Protein AF-A0AAD6D7U9-F1 (afdb_monomer)

Structure (mmCIF, N/CA/C/O backbone):
data_AF-A0AAD6D7U9-F1
#
_entry.id   AF-A0AAD6D7U9-F1
#
loop_
_atom_site.group_PDB
_atom_site.id
_atom_site.type_symbol
_atom_site.label_atom_id
_atom_site.label_alt_id
_atom_site.label_comp_id
_atom_site.label_asym_id
_atom_site.label_entity_id
_atom_site.label_seq_id
_atom_site.pdbx_PDB_ins_code
_atom_site.Cartn_x
_atom_site.Cartn_y
_atom_site.Cartn_z
_atom_site.occupancy
_atom_site.B_iso_or_equiv
_atom_site.auth_seq_id
_atom_site.auth_comp_id
_atom_site.auth_asym_id
_atom_site.auth_atom_id
_atom_site.pdbx_PDB_model_num
ATOM 1 N N . MET A 1 1 ? 8.358 12.081 -11.113 1.00 52.44 1 MET A N 1
ATOM 2 C CA . MET A 1 1 ? 9.742 11.695 -11.473 1.00 52.44 1 MET A CA 1
ATOM 3 C C . MET A 1 1 ? 10.070 12.081 -12.916 1.00 52.44 1 MET A C 1
ATOM 5 O O . MET A 1 1 ? 11.018 12.822 -13.095 1.00 52.44 1 MET A O 1
ATOM 9 N N . GLN A 1 2 ? 9.262 11.712 -13.925 1.00 52.22 2 GLN A N 1
ATOM 10 C CA . GLN A 1 2 ? 9.456 12.196 -15.309 1.00 52.22 2 GLN A CA 1
ATOM 11 C C . GLN A 1 2 ? 9.458 13.731 -15.450 1.00 52.22 2 GLN A C 1
ATOM 13 O O . GLN A 1 2 ? 10.283 14.246 -16.192 1.00 52.22 2 GLN A O 1
ATOM 18 N N . SER A 1 3 ? 8.595 14.460 -14.730 1.00 62.44 3 SER A N 1
ATOM 19 C CA . SER A 1 3 ? 8.588 15.935 -14.748 1.00 62.44 3 SER A CA 1
ATOM 20 C C . SER A 1 3 ? 9.886 16.522 -14.186 1.00 62.44 3 SER A C 1
ATOM 22 O O . SER A 1 3 ? 10.528 17.310 -14.864 1.00 62.44 3 SER A O 1
ATOM 24 N N . LEU A 1 4 ? 10.340 16.032 -13.024 1.00 59.38 4 LEU A N 1
ATOM 25 C CA . LEU A 1 4 ? 11.623 16.415 -12.415 1.00 59.38 4 LEU A CA 1
ATOM 26 C C . LEU A 1 4 ? 12.815 16.145 -13.347 1.00 59.38 4 LEU A C 1
ATOM 28 O O . LEU A 1 4 ? 13.657 17.014 -13.527 1.00 59.38 4 LEU A O 1
ATOM 32 N N . MET A 1 5 ? 12.852 14.977 -14.000 1.00 67.88 5 MET A N 1
ATOM 33 C CA . MET A 1 5 ? 13.899 14.634 -14.978 1.00 67.88 5 MET A CA 1
ATOM 34 C C . MET A 1 5 ? 13.870 15.530 -16.227 1.00 67.88 5 MET A C 1
ATOM 36 O O . MET A 1 5 ? 14.863 15.620 -16.938 1.00 67.88 5 MET A O 1
ATOM 40 N N . ARG A 1 6 ? 12.736 16.183 -16.508 1.00 76.50 6 ARG A N 1
ATOM 41 C CA . ARG A 1 6 ? 12.547 17.126 -17.621 1.00 76.50 6 ARG A CA 1
ATOM 42 C C . ARG A 1 6 ? 12.631 18.596 -17.184 1.00 76.50 6 ARG A C 1
ATOM 44 O O . ARG A 1 6 ? 12.333 19.463 -17.996 1.00 76.50 6 ARG A O 1
ATOM 51 N N . GLY A 1 7 ? 12.985 18.882 -15.926 1.00 80.50 7 GLY A N 1
ATOM 52 C CA . GLY A 1 7 ? 13.016 20.247 -15.380 1.00 80.50 7 GLY A CA 1
ATOM 53 C C . GLY A 1 7 ? 11.638 20.909 -15.248 1.00 80.50 7 GLY A C 1
ATOM 54 O O . GLY A 1 7 ? 11.548 22.125 -15.139 1.00 80.50 7 GLY A O 1
ATOM 55 N N . LEU A 1 8 ? 10.563 20.121 -15.290 1.00 82.50 8 LEU A N 1
ATOM 56 C CA . LEU A 1 8 ? 9.187 20.585 -15.143 1.00 82.50 8 LEU A CA 1
ATOM 57 C C . LEU A 1 8 ? 8.728 20.454 -13.693 1.00 82.50 8 LEU A C 1
ATOM 59 O O . LEU A 1 8 ? 9.121 19.515 -12.989 1.00 82.50 8 LEU A O 1
ATOM 63 N N . GLU A 1 9 ? 7.810 21.337 -13.298 1.00 79.94 9 GLU A N 1
ATOM 64 C CA . GLU A 1 9 ? 7.160 21.271 -11.993 1.00 79.94 9 GLU A CA 1
ATOM 65 C C . GLU A 1 9 ? 6.576 19.866 -11.745 1.00 79.94 9 GLU A C 1
ATOM 67 O O . GLU A 1 9 ? 5.896 19.294 -12.613 1.00 79.94 9 GLU A O 1
ATOM 72 N N . PRO A 1 10 ? 6.863 19.254 -10.583 1.00 74.50 10 PRO A N 1
ATOM 73 C CA . PRO A 1 10 ? 6.352 17.937 -10.270 1.00 74.50 10 PRO A CA 1
ATOM 74 C C . PRO A 1 10 ? 4.830 17.970 -10.154 1.00 74.50 10 PRO A C 1
ATOM 76 O O . PRO A 1 10 ? 4.262 18.720 -9.360 1.00 74.50 10 PRO A O 1
ATOM 79 N N . ASP A 1 11 ? 4.161 17.071 -10.875 1.00 82.69 11 ASP A N 1
ATOM 80 C CA . ASP A 1 11 ? 2.739 16.819 -10.660 1.00 82.69 11 ASP A CA 1
ATOM 81 C C . ASP A 1 11 ? 2.539 16.176 -9.276 1.00 82.69 11 ASP A C 1
ATOM 83 O O . ASP A 1 11 ? 2.614 14.955 -9.088 1.00 82.69 11 ASP A O 1
ATOM 87 N N . SER A 1 12 ? 2.306 17.028 -8.278 1.00 82.19 12 SER A N 1
ATOM 88 C CA . SER A 1 12 ? 2.120 16.630 -6.883 1.00 82.19 12 SER A CA 1
ATOM 89 C C . SER A 1 12 ? 0.883 15.751 -6.676 1.00 82.19 12 SER A C 1
ATOM 91 O O . SER A 1 12 ? 0.823 14.985 -5.707 1.00 82.19 12 SER A O 1
ATOM 93 N N . ALA A 1 13 ? -0.122 15.838 -7.553 1.00 81.69 13 ALA A N 1
ATOM 94 C CA . ALA A 1 13 ? -1.308 14.996 -7.485 1.00 81.69 13 ALA A CA 1
ATOM 95 C C . ALA A 1 13 ? -0.964 13.581 -7.958 1.00 81.69 13 ALA A C 1
ATOM 97 O O . ALA A 1 13 ? -1.200 12.616 -7.224 1.00 81.69 13 ALA A O 1
ATOM 98 N N . MET A 1 14 ? -0.308 13.456 -9.114 1.00 78.69 14 MET A N 1
ATOM 99 C CA . MET A 1 14 ? 0.166 12.169 -9.623 1.00 78.69 14 MET A CA 1
ATOM 100 C C . MET A 1 14 ? 1.161 11.514 -8.658 1.00 78.69 14 MET A C 1
ATOM 102 O O . MET A 1 14 ? 1.023 10.333 -8.338 1.00 78.69 14 MET A O 1
ATOM 106 N N . MET A 1 15 ? 2.115 12.278 -8.115 1.00 78.19 15 MET A N 1
ATOM 107 C CA . MET A 1 15 ? 3.081 11.762 -7.139 1.00 78.19 15 MET A CA 1
ATOM 108 C C . MET A 1 15 ? 2.398 11.218 -5.881 1.00 78.19 15 MET A C 1
ATOM 110 O O . MET A 1 15 ? 2.759 10.137 -5.409 1.00 78.19 15 MET A O 1
ATOM 114 N N . ARG A 1 16 ? 1.372 11.906 -5.364 1.00 79.25 16 ARG A N 1
ATOM 115 C CA . ARG A 1 16 ? 0.590 11.422 -4.216 1.00 79.25 16 ARG A CA 1
ATOM 116 C C . ARG A 1 16 ? -0.166 10.137 -4.539 1.00 79.25 16 ARG A C 1
ATOM 118 O O . ARG A 1 16 ? -0.171 9.224 -3.713 1.00 79.25 16 ARG A O 1
ATOM 125 N N . VAL A 1 17 ? -0.769 10.037 -5.724 1.00 76.94 17 VAL A N 1
ATOM 126 C CA . VAL A 1 17 ? -1.496 8.832 -6.158 1.00 76.94 17 VAL A CA 1
ATOM 127 C C . VAL A 1 17 ? -0.554 7.636 -6.278 1.00 76.94 17 VAL A C 1
ATOM 129 O O . VAL A 1 17 ? -0.817 6.601 -5.665 1.00 76.94 17 VAL A O 1
ATOM 132 N N . VAL A 1 18 ? 0.571 7.791 -6.981 1.00 77.25 18 VAL A N 1
ATOM 133 C CA . VAL A 1 18 ? 1.571 6.723 -7.155 1.00 77.25 18 VAL A CA 1
ATOM 134 C C . VAL A 1 18 ? 2.128 6.281 -5.803 1.00 77.25 18 VAL A C 1
ATOM 136 O O . VAL A 1 18 ? 2.162 5.088 -5.506 1.00 77.25 18 VAL A O 1
ATOM 139 N N . THR A 1 19 ? 2.463 7.232 -4.929 1.00 74.06 19 THR A N 1
ATOM 140 C CA . THR A 1 19 ? 2.943 6.930 -3.571 1.00 74.06 19 THR A CA 1
ATOM 141 C C . THR A 1 19 ? 1.896 6.171 -2.752 1.00 74.06 19 THR A C 1
ATOM 143 O O . THR A 1 19 ? 2.223 5.220 -2.041 1.00 74.06 19 THR A O 1
ATOM 146 N N . ARG A 1 20 ? 0.614 6.548 -2.849 1.00 73.56 20 ARG A N 1
ATOM 147 C CA . ARG A 1 20 ? -0.479 5.867 -2.138 1.00 73.56 20 ARG A CA 1
ATOM 148 C C . ARG A 1 20 ? -0.696 4.444 -2.652 1.00 73.56 20 ARG A C 1
ATOM 150 O O . ARG A 1 20 ? -0.947 3.552 -1.842 1.00 73.56 20 ARG A O 1
ATOM 157 N N . MET A 1 21 ? -0.591 4.236 -3.964 1.00 73.62 21 MET A 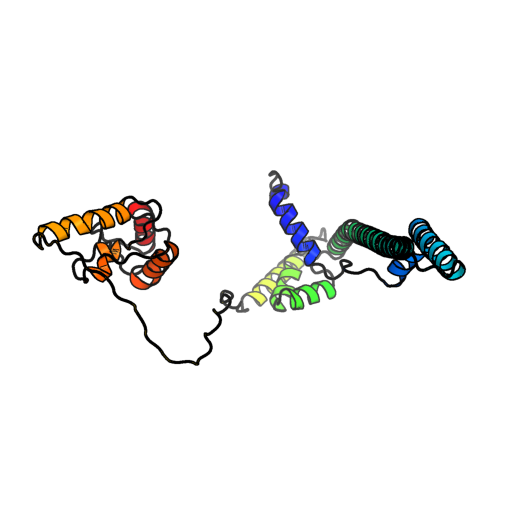N 1
ATOM 158 C CA . MET A 1 21 ? -0.650 2.904 -4.569 1.00 73.62 21 MET A CA 1
ATOM 159 C C . MET A 1 21 ? 0.524 2.048 -4.093 1.00 73.62 21 MET A C 1
ATOM 161 O O . MET A 1 21 ? 0.294 0.951 -3.591 1.00 73.62 21 MET A O 1
ATOM 165 N N . GLY A 1 22 ? 1.749 2.580 -4.132 1.00 71.25 22 GLY A N 1
ATOM 166 C CA . GLY A 1 22 ? 2.961 1.887 -3.681 1.00 71.25 22 GLY A CA 1
ATOM 167 C C . GLY A 1 22 ? 2.862 1.361 -2.245 1.00 71.25 22 GLY A C 1
ATOM 168 O O . GLY A 1 22 ? 3.181 0.202 -1.991 1.00 71.25 22 GLY A O 1
ATOM 169 N N . ARG A 1 23 ? 2.298 2.156 -1.323 1.00 76.62 23 ARG A N 1
ATOM 170 C CA . ARG A 1 23 ? 2.077 1.746 0.081 1.00 76.62 23 ARG A CA 1
ATOM 171 C C . ARG A 1 23 ? 1.129 0.556 0.239 1.00 76.62 23 ARG A C 1
ATOM 173 O O . ARG A 1 23 ? 1.230 -0.177 1.215 1.00 76.62 23 ARG A O 1
ATOM 180 N N . TRP A 1 24 ? 0.168 0.386 -0.665 1.00 74.12 24 TRP A N 1
ATOM 181 C CA . TRP A 1 24 ? -0.718 -0.784 -0.668 1.00 74.12 24 TRP A CA 1
ATOM 182 C C . TRP A 1 24 ? -0.112 -1.971 -1.401 1.00 74.12 24 TRP A C 1
ATOM 184 O O . TRP A 1 24 ? -0.484 -3.118 -1.125 1.00 74.12 24 TRP A O 1
ATOM 194 N N . VAL A 1 25 ? 0.791 -1.676 -2.334 1.00 76.75 25 VAL A N 1
ATOM 195 C CA . VAL A 1 25 ? 1.514 -2.672 -3.095 1.00 76.75 25 VAL A CA 1
ATOM 196 C C . VAL A 1 25 ? 2.477 -3.395 -2.150 1.00 76.75 25 VAL A C 1
ATOM 198 O O . VAL A 1 25 ? 2.251 -4.570 -1.881 1.00 76.75 25 VAL A O 1
ATOM 201 N N . ASP A 1 26 ? 3.461 -2.736 -1.550 1.00 79.38 26 ASP A N 1
ATOM 202 C CA . ASP A 1 26 ? 4.491 -3.432 -0.760 1.00 79.38 26 ASP A CA 1
ATOM 203 C C . ASP A 1 26 ? 3.911 -4.364 0.332 1.00 79.38 26 ASP A C 1
ATOM 205 O O . ASP A 1 26 ? 3.165 -3.946 1.223 1.00 79.38 26 ASP A O 1
ATOM 209 N N . THR A 1 27 ? 4.223 -5.660 0.230 1.00 80.19 27 THR A N 1
ATOM 210 C CA . THR A 1 27 ? 3.770 -6.703 1.161 1.00 80.19 27 THR A CA 1
ATOM 211 C C . THR A 1 27 ? 4.570 -6.704 2.456 1.00 80.19 27 THR A C 1
ATOM 213 O O . THR A 1 27 ? 4.046 -7.135 3.480 1.00 80.19 27 THR A O 1
ATOM 216 N N . ARG A 1 28 ? 5.801 -6.180 2.431 1.00 84.06 28 ARG A N 1
ATOM 217 C CA . ARG A 1 28 ? 6.676 -6.051 3.604 1.00 84.06 28 ARG A CA 1
ATOM 218 C C . ARG A 1 28 ? 6.205 -4.937 4.536 1.00 84.06 28 ARG A C 1
ATOM 220 O O . ARG A 1 28 ? 6.584 -4.912 5.702 1.00 84.06 28 ARG A O 1
ATOM 227 N N . ARG A 1 29 ? 5.367 -4.022 4.035 1.00 88.19 29 ARG A N 1
ATOM 228 C CA . ARG A 1 29 ? 4.838 -2.905 4.815 1.00 88.19 29 ARG A CA 1
ATOM 229 C C . ARG A 1 29 ? 3.966 -3.418 5.971 1.00 88.19 29 ARG A C 1
ATOM 231 O O . ARG A 1 29 ? 2.926 -4.031 5.705 1.00 88.19 29 ARG A O 1
ATOM 238 N N . PRO A 1 30 ? 4.298 -3.106 7.239 1.00 90.88 30 PRO A N 1
ATOM 239 C CA . PRO A 1 30 ? 3.561 -3.604 8.398 1.00 90.88 30 PRO A CA 1
ATOM 240 C C . PRO A 1 30 ? 2.075 -3.219 8.374 1.00 90.88 30 PRO A C 1
ATOM 242 O O . PRO A 1 30 ? 1.685 -2.045 8.470 1.00 90.88 30 PRO A O 1
ATOM 245 N N . ARG A 1 31 ? 1.206 -4.226 8.238 1.00 89.25 31 ARG A N 1
ATOM 246 C CA . ARG A 1 31 ? -0.255 -4.042 8.277 1.00 89.25 31 ARG A CA 1
ATOM 247 C C . ARG A 1 31 ? -0.784 -4.144 9.695 1.00 89.25 31 ARG A C 1
ATOM 249 O O . ARG A 1 31 ? -1.624 -3.329 10.082 1.00 89.25 31 ARG A O 1
ATOM 256 N N . GLU A 1 32 ? -0.235 -5.075 10.452 1.00 91.12 32 GLU A N 1
ATOM 257 C CA . GLU A 1 32 ? -0.606 -5.380 11.823 1.00 91.12 32 GLU A CA 1
ATOM 258 C C . GLU A 1 32 ? 0.609 -5.232 12.733 1.00 91.12 32 GLU A C 1
ATOM 260 O O . GLU A 1 32 ? 1.746 -5.201 12.266 1.00 91.12 32 GLU A O 1
ATOM 265 N N . LEU A 1 33 ? 0.341 -5.072 14.026 1.00 94.69 33 LEU A N 1
ATOM 266 C CA . LEU A 1 33 ? 1.387 -5.073 15.040 1.00 94.69 33 LEU A CA 1
ATOM 267 C C . LEU A 1 33 ? 1.716 -6.517 15.410 1.00 94.69 33 LEU A C 1
ATOM 269 O O . LEU A 1 33 ? 0.802 -7.344 15.478 1.00 94.69 33 LEU A O 1
ATOM 273 N N . THR A 1 34 ? 2.987 -6.790 15.689 1.00 95.44 34 THR A N 1
ATOM 274 C CA . THR A 1 34 ? 3.409 -8.065 16.280 1.00 95.44 34 THR A CA 1
ATOM 275 C C . THR A 1 34 ? 2.866 -8.196 17.701 1.00 95.44 34 THR A C 1
ATOM 277 O O . THR A 1 34 ? 2.451 -7.209 18.319 1.00 95.44 34 THR A O 1
ATOM 280 N N . ASP A 1 35 ? 2.856 -9.411 18.240 1.00 95.44 35 ASP A N 1
ATOM 281 C CA . ASP A 1 35 ? 2.359 -9.628 19.598 1.00 95.44 35 ASP A CA 1
ATOM 282 C C . ASP A 1 35 ? 3.253 -8.955 20.648 1.00 95.44 35 ASP A C 1
ATOM 284 O O . ASP A 1 35 ? 2.726 -8.330 21.567 1.00 95.44 35 ASP A O 1
ATOM 288 N N . ASP A 1 36 ? 4.570 -8.909 20.429 1.00 95.38 36 ASP A N 1
ATOM 289 C CA . ASP A 1 36 ? 5.508 -8.148 21.269 1.00 95.38 36 ASP A CA 1
ATOM 290 C C . ASP A 1 36 ? 5.210 -6.643 21.246 1.00 95.38 36 ASP A C 1
ATOM 292 O O . ASP A 1 36 ? 5.199 -5.970 22.279 1.00 95.38 36 ASP A O 1
ATOM 296 N N . GLN A 1 37 ? 4.898 -6.096 20.067 1.00 95.19 37 GLN A N 1
ATOM 297 C CA . GLN A 1 37 ? 4.504 -4.694 19.935 1.00 95.19 37 GLN A CA 1
ATOM 298 C C . GLN A 1 37 ? 3.190 -4.416 20.670 1.00 95.19 37 GLN A C 1
ATOM 300 O O . GLN A 1 37 ? 3.072 -3.393 21.345 1.00 95.19 37 GLN A O 1
ATOM 305 N N . LYS A 1 38 ? 2.204 -5.316 20.587 1.00 95.88 38 LYS A N 1
ATOM 306 C CA . LYS A 1 38 ? 0.958 -5.188 21.359 1.00 95.88 38 LYS A CA 1
ATOM 307 C C . LYS A 1 38 ? 1.234 -5.267 22.862 1.00 95.88 38 LYS A C 1
ATOM 309 O O . LYS A 1 38 ? 0.697 -4.450 23.605 1.00 95.88 38 LYS A O 1
ATOM 314 N N . ALA A 1 39 ? 2.102 -6.180 23.298 1.00 95.75 39 ALA A N 1
ATOM 315 C CA . ALA A 1 39 ? 2.495 -6.322 24.698 1.00 95.75 39 ALA A CA 1
ATOM 316 C C . ALA A 1 39 ? 3.179 -5.053 25.233 1.00 95.75 39 ALA A C 1
ATOM 318 O O . ALA A 1 39 ? 2.895 -4.628 26.351 1.00 95.75 39 ALA A O 1
ATOM 319 N N . SER A 1 40 ? 3.989 -4.375 24.412 1.00 96.06 40 SER A N 1
ATOM 320 C CA . SER A 1 40 ? 4.605 -3.094 24.787 1.00 96.06 40 SER A CA 1
ATOM 321 C C . SER A 1 40 ? 3.586 -1.986 25.092 1.00 96.06 40 SER A C 1
ATOM 323 O O . SER A 1 40 ? 3.872 -1.083 25.871 1.00 96.06 40 SER A O 1
ATOM 325 N N . VAL A 1 41 ? 2.376 -2.048 24.521 1.00 96.25 41 VAL A N 1
ATOM 326 C CA . VAL A 1 41 ? 1.312 -1.077 24.822 1.00 96.25 41 VAL A CA 1
ATOM 327 C C . VAL A 1 41 ? 0.706 -1.323 26.199 1.00 96.25 41 VAL A C 1
ATOM 329 O O . VAL A 1 41 ? 0.328 -0.365 26.872 1.00 96.25 41 VAL A O 1
ATOM 332 N N . GLU A 1 42 ? 0.648 -2.578 26.647 1.00 94.94 42 GLU A N 1
ATOM 333 C CA . GLU A 1 42 ? 0.123 -2.913 27.971 1.00 94.94 42 GLU A CA 1
ATOM 334 C C . GLU A 1 42 ? 0.991 -2.327 29.087 1.00 94.94 42 GLU A C 1
ATOM 336 O O . GLU A 1 42 ? 0.456 -1.963 30.126 1.00 94.94 42 GLU A O 1
ATOM 341 N N . THR A 1 43 ? 2.297 -2.139 28.885 1.00 95.06 43 THR A N 1
ATOM 342 C CA . THR A 1 43 ? 3.182 -1.553 29.908 1.00 95.06 43 THR A CA 1
ATOM 343 C C . THR A 1 43 ? 3.118 -0.022 29.982 1.00 95.06 43 THR A C 1
ATOM 345 O O . THR A 1 43 ? 3.702 0.572 30.888 1.00 95.06 43 THR A O 1
ATOM 348 N N . ILE A 1 44 ? 2.386 0.644 29.077 1.00 96.62 44 ILE A N 1
ATOM 349 C CA . ILE A 1 44 ? 2.324 2.111 29.023 1.00 96.62 44 ILE A CA 1
ATOM 350 C C . ILE A 1 44 ? 1.632 2.672 30.282 1.00 96.62 44 ILE A C 1
ATOM 352 O O . ILE A 1 44 ? 0.489 2.294 30.569 1.00 96.62 44 ILE A O 1
ATOM 356 N N . PRO A 1 45 ? 2.252 3.644 30.992 1.00 97.38 45 PRO A N 1
ATOM 357 C CA . PRO A 1 45 ? 1.715 4.193 32.242 1.00 97.38 45 PRO A CA 1
ATOM 358 C C . PRO A 1 45 ? 0.291 4.740 32.124 1.00 97.38 45 PRO A C 1
ATOM 360 O O . PRO A 1 45 ? -0.527 4.566 33.025 1.00 97.38 45 PRO A O 1
ATOM 363 N N . GLU A 1 46 ? -0.034 5.375 30.997 1.00 96.94 46 GLU A N 1
ATOM 364 C CA . GLU A 1 46 ? -1.373 5.904 30.749 1.00 96.94 46 GLU A CA 1
ATOM 365 C C . GLU A 1 46 ? -2.443 4.799 30.750 1.00 96.94 46 GLU A C 1
ATOM 367 O O . GLU A 1 46 ? -3.485 4.938 31.398 1.00 96.94 46 GLU A O 1
ATOM 372 N N . LEU A 1 47 ? -2.186 3.683 30.060 1.00 97.25 47 LEU A N 1
ATOM 373 C CA . LEU A 1 47 ? -3.116 2.559 30.010 1.00 97.25 47 LEU A CA 1
ATOM 374 C C . LEU A 1 47 ? -3.237 1.905 31.388 1.00 97.25 47 LEU A C 1
ATOM 376 O O . LEU A 1 47 ? -4.357 1.707 31.868 1.00 97.25 47 LEU A O 1
ATOM 380 N N . GLN A 1 48 ? -2.110 1.675 32.061 1.00 98.00 48 GLN A N 1
ATOM 381 C CA . GLN A 1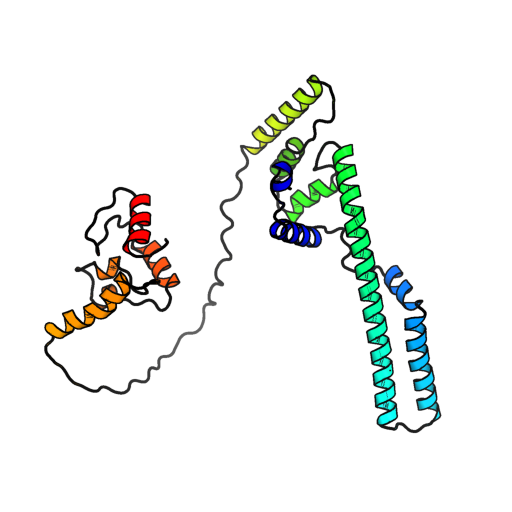 48 ? -2.072 1.134 33.421 1.00 98.00 48 GLN A CA 1
ATOM 382 C C . GLN A 1 48 ? -2.871 1.987 34.412 1.00 98.00 48 GLN A C 1
ATOM 384 O O . GLN A 1 48 ? -3.657 1.457 35.198 1.00 98.00 48 GLN A O 1
ATOM 389 N N . HIS A 1 49 ? -2.788 3.316 34.317 1.00 97.31 49 HIS A N 1
ATOM 390 C CA . HIS A 1 49 ? -3.592 4.221 35.142 1.00 97.31 49 HIS A CA 1
ATOM 391 C C . HIS A 1 49 ? -5.097 4.066 34.899 1.00 97.31 49 HIS A C 1
ATOM 393 O O . HIS A 1 49 ? -5.895 4.047 35.841 1.00 97.31 49 HIS A O 1
ATOM 399 N N . THR A 1 50 ? -5.519 3.936 33.638 1.00 97.06 50 THR A N 1
ATOM 400 C CA . THR A 1 50 ? -6.943 3.723 33.321 1.00 97.06 50 THR A CA 1
ATOM 401 C C . THR A 1 50 ? -7.452 2.364 33.805 1.00 97.06 50 THR A C 1
ATOM 403 O O . THR A 1 50 ? -8.569 2.287 34.324 1.00 97.06 50 THR A O 1
ATOM 406 N N . ILE A 1 51 ? -6.622 1.321 33.710 1.00 97.56 51 ILE A N 1
ATOM 407 C CA . ILE A 1 51 ? -6.897 -0.021 34.239 1.00 97.56 51 ILE A CA 1
ATOM 408 C C . ILE A 1 51 ? -7.042 0.038 35.762 1.00 97.56 51 ILE A C 1
ATOM 410 O O . ILE A 1 51 ? -8.066 -0.382 36.301 1.00 97.56 51 ILE A O 1
ATOM 414 N N . TYR A 1 52 ? -6.088 0.666 36.449 1.00 97.56 52 TYR A N 1
ATOM 415 C CA . TYR A 1 52 ? -6.125 0.850 37.896 1.00 97.56 52 TYR A CA 1
ATOM 416 C C . TYR A 1 52 ? -7.393 1.586 38.358 1.00 97.56 52 TYR A C 1
ATOM 418 O O . TYR A 1 52 ? -8.055 1.167 39.312 1.00 97.56 52 TYR A O 1
ATOM 426 N N . LYS A 1 53 ? -7.783 2.668 37.670 1.00 96.94 53 LYS A N 1
ATOM 427 C CA . LYS A 1 53 ? -9.022 3.411 37.968 1.00 96.94 53 LYS A CA 1
ATOM 428 C C . LYS A 1 53 ? -10.274 2.546 37.822 1.00 96.94 53 LYS A C 1
ATOM 430 O O . LYS A 1 53 ? -11.170 2.637 38.659 1.00 96.94 53 LYS A O 1
ATOM 435 N N . ARG A 1 54 ? -10.345 1.710 36.782 1.00 97.19 54 ARG A N 1
ATOM 436 C CA . ARG A 1 54 ? -11.440 0.748 36.590 1.00 97.19 54 ARG A CA 1
ATOM 437 C C . ARG A 1 54 ? -11.476 -0.269 37.731 1.00 97.19 54 ARG A C 1
ATOM 439 O O . ARG A 1 54 ? -12.534 -0.460 38.322 1.00 97.19 54 ARG A O 1
ATOM 446 N N . ASP A 1 55 ? -10.341 -0.879 38.057 1.00 97.06 55 ASP A N 1
ATOM 447 C CA . ASP A 1 55 ? -10.271 -1.988 39.019 1.00 97.06 55 ASP A CA 1
ATOM 448 C C . ASP A 1 55 ? -10.506 -1.529 40.453 1.00 97.06 55 ASP A C 1
ATOM 450 O O . ASP A 1 55 ? -11.247 -2.159 41.205 1.00 97.06 55 ASP A O 1
ATOM 454 N N . SER A 1 56 ? -9.937 -0.385 40.828 1.00 95.94 56 SER A N 1
ATOM 455 C CA . SER A 1 56 ? -10.204 0.236 42.126 1.00 95.94 56 SER A CA 1
ATOM 456 C C . SER A 1 56 ? -11.680 0.605 42.291 1.00 95.94 56 SER A C 1
ATOM 458 O O . SER A 1 56 ? -12.231 0.429 43.376 1.00 95.94 56 SER A O 1
ATOM 460 N N . PHE A 1 57 ? -12.341 1.077 41.230 1.00 94.56 57 PHE A N 1
ATOM 461 C CA . PHE A 1 57 ? -13.770 1.376 41.266 1.00 94.56 57 PHE A CA 1
ATOM 462 C C . PHE A 1 57 ? -14.629 0.106 41.325 1.00 94.56 57 PHE A C 1
ATOM 464 O O . PHE A 1 57 ? -15.576 0.062 42.106 1.00 94.56 57 PHE A O 1
ATOM 471 N N . ALA A 1 58 ? -14.281 -0.931 40.556 1.00 93.56 58 ALA A N 1
ATOM 472 C CA . ALA A 1 58 ? -14.970 -2.221 40.579 1.00 93.56 58 ALA A CA 1
ATOM 473 C C . ALA A 1 58 ? -14.943 -2.848 41.982 1.00 93.56 58 ALA A C 1
ATOM 475 O O . ALA A 1 58 ? -16.000 -3.166 42.522 1.00 93.56 58 ALA A O 1
ATOM 476 N N . ARG A 1 59 ? -13.765 -2.890 42.624 1.00 94.06 59 ARG A N 1
ATOM 477 C CA . ARG A 1 59 ? -13.612 -3.393 44.001 1.00 94.06 59 ARG A CA 1
ATOM 478 C C . ARG A 1 59 ? -14.465 -2.622 45.010 1.00 94.06 59 ARG A C 1
ATOM 480 O O . ARG A 1 59 ? -15.118 -3.226 45.852 1.00 94.06 59 ARG A O 1
ATOM 487 N N . LYS A 1 60 ? -14.499 -1.287 44.915 1.00 91.50 60 LYS A N 1
ATOM 488 C CA . LYS A 1 60 ? -15.345 -0.449 45.789 1.00 91.50 60 LYS A CA 1
ATOM 489 C C . LYS A 1 60 ? -16.834 -0.737 45.591 1.00 91.50 60 LYS A C 1
ATOM 491 O O . LYS A 1 60 ? -17.587 -0.757 46.561 1.00 91.50 60 LYS A O 1
ATOM 496 N N . LEU A 1 61 ? -17.258 -0.953 44.346 1.00 90.06 61 LEU A N 1
ATOM 497 C CA . LEU A 1 61 ? -18.645 -1.282 44.027 1.00 90.06 61 LEU A CA 1
ATOM 498 C C . LEU A 1 61 ? -19.040 -2.638 44.632 1.00 90.06 61 LEU A C 1
ATOM 500 O O . LEU A 1 61 ? -20.095 -2.733 45.255 1.00 90.06 61 LEU A O 1
ATOM 504 N N . GLU A 1 62 ? -18.176 -3.648 44.502 1.00 88.12 62 GLU A N 1
ATOM 505 C CA . GLU A 1 62 ? -18.366 -4.986 45.080 1.00 88.12 62 GLU A CA 1
ATOM 506 C C . GLU A 1 62 ? -18.456 -4.941 46.610 1.00 88.12 62 GLU A C 1
ATOM 508 O O . GLU A 1 62 ? -19.419 -5.450 47.180 1.00 88.12 62 GLU A O 1
ATOM 513 N N . GLN A 1 63 ? -17.521 -4.250 47.269 1.00 88.88 63 GLN A N 1
ATOM 514 C CA . GLN A 1 63 ? -17.500 -4.094 48.730 1.00 88.88 63 GLN A CA 1
ATOM 515 C C . GLN A 1 63 ? -18.730 -3.359 49.274 1.00 88.88 63 GLN A C 1
ATOM 517 O O . GLN A 1 63 ? -19.191 -3.648 50.372 1.00 88.88 63 GLN A O 1
ATOM 522 N N . SER A 1 64 ? -19.279 -2.406 48.516 1.00 82.81 64 SER A N 1
ATOM 523 C CA . SER A 1 64 ? -20.442 -1.632 48.960 1.00 82.81 64 SER A CA 1
ATOM 524 C C . SER A 1 64 ? -21.754 -2.428 48.974 1.00 82.81 64 SER A C 1
ATOM 526 O O . SER A 1 64 ? -22.742 -1.940 49.524 1.00 82.81 64 SER A O 1
ATOM 528 N N . GLY A 1 65 ? -21.813 -3.598 48.318 1.00 73.12 65 GLY A N 1
ATOM 529 C CA . GLY A 1 65 ? -23.015 -4.439 48.197 1.00 73.12 65 GLY A CA 1
ATOM 530 C C . GLY A 1 65 ? -24.195 -3.809 47.433 1.00 73.12 65 GLY A C 1
ATOM 531 O O . GLY A 1 65 ? -25.164 -4.493 47.109 1.00 73.12 65 GLY A O 1
ATOM 532 N N . LYS A 1 66 ? -24.131 -2.512 47.101 1.00 69.19 66 LYS A N 1
ATOM 533 C CA . LYS A 1 66 ? -25.216 -1.731 46.497 1.00 69.19 66 LYS A CA 1
ATOM 534 C C . LYS A 1 66 ? -24.949 -1.509 45.011 1.00 69.19 66 LYS A C 1
ATOM 536 O O . LYS A 1 66 ? -24.212 -0.606 44.614 1.00 69.19 66 LYS A O 1
ATOM 541 N N . LYS A 1 67 ? -25.613 -2.293 44.158 1.00 71.94 67 LYS A N 1
ATOM 542 C CA . LYS A 1 67 ? -25.602 -2.105 42.696 1.00 71.94 67 LYS A CA 1
ATOM 543 C C . LYS A 1 67 ? -26.516 -0.945 42.284 1.00 71.94 67 LYS A C 1
ATOM 545 O O . LYS A 1 67 ? -27.573 -1.148 41.696 1.00 71.94 67 LYS A O 1
ATOM 550 N N . SER A 1 68 ? -26.120 0.288 42.599 1.00 83.44 68 SER A N 1
ATOM 551 C CA . SER A 1 68 ? -26.802 1.474 42.065 1.00 83.44 68 SER A CA 1
ATOM 552 C C . SER A 1 68 ? -26.613 1.555 40.547 1.00 83.44 68 SER A C 1
ATOM 554 O O . SER A 1 68 ? -25.501 1.363 40.048 1.00 83.44 68 SER A O 1
ATOM 556 N N . ARG A 1 69 ? -27.678 1.907 39.813 1.00 86.44 69 ARG A N 1
ATOM 557 C CA . ARG A 1 69 ? -27.646 2.132 38.355 1.00 86.44 69 ARG A CA 1
ATOM 558 C C . ARG A 1 69 ? -26.532 3.102 37.951 1.00 86.44 69 ARG A C 1
ATOM 560 O O . ARG A 1 69 ? -25.779 2.820 37.028 1.00 86.44 69 ARG A O 1
ATOM 567 N N . GLN A 1 70 ? -26.354 4.188 38.706 1.00 87.75 70 GLN A N 1
ATOM 568 C CA . GLN A 1 70 ? -25.286 5.165 38.461 1.00 87.75 70 GLN A CA 1
ATOM 569 C C . GLN A 1 70 ? -23.880 4.567 38.646 1.00 87.75 70 GLN A C 1
ATOM 571 O O . GLN A 1 70 ? -22.947 4.931 37.930 1.00 87.75 70 GLN A O 1
ATOM 576 N N . GLY A 1 71 ? -23.717 3.642 39.598 1.00 88.69 71 GLY A N 1
ATOM 577 C CA . GLY A 1 71 ? -22.459 2.933 39.828 1.00 88.69 71 GLY A CA 1
ATOM 578 C C . GLY A 1 71 ? -22.119 1.980 38.682 1.00 88.69 71 GLY A C 1
ATOM 579 O O . GLY A 1 71 ? -20.986 1.982 38.202 1.00 88.69 71 GLY A O 1
ATOM 580 N N . LEU A 1 72 ? -23.110 1.232 38.188 1.00 90.44 72 LEU A N 1
ATOM 581 C CA . LEU A 1 72 ? -22.955 0.360 37.020 1.00 90.44 72 LEU A CA 1
ATOM 582 C C . LEU A 1 72 ? -22.623 1.163 35.754 1.00 90.44 72 LEU A C 1
ATOM 584 O O . LEU A 1 72 ? -21.663 0.828 35.060 1.00 90.44 72 LEU A O 1
ATOM 588 N N . ASP A 1 73 ? -23.323 2.274 35.511 1.00 94.00 73 ASP A N 1
ATOM 589 C CA . ASP A 1 73 ? -23.045 3.171 34.381 1.00 94.00 73 ASP A CA 1
ATOM 590 C C . ASP A 1 73 ? -21.627 3.753 34.450 1.00 94.00 73 ASP A C 1
ATOM 592 O O . ASP A 1 73 ? -20.932 3.880 33.438 1.00 94.00 73 ASP A O 1
ATOM 596 N N . ARG A 1 74 ? -21.160 4.106 35.653 1.00 93.75 74 ARG A N 1
ATOM 597 C CA . ARG A 1 74 ? -19.798 4.609 35.851 1.00 93.75 74 ARG A CA 1
ATOM 598 C C . ARG A 1 74 ? -18.747 3.527 35.609 1.00 93.75 74 ARG A C 1
ATOM 600 O O . ARG A 1 74 ? -17.731 3.823 34.980 1.00 93.75 74 ARG A O 1
ATOM 607 N N . LEU A 1 75 ? -18.983 2.295 36.060 1.00 94.38 75 LEU A N 1
ATOM 608 C CA . LEU A 1 75 ? -18.093 1.166 35.781 1.00 94.38 75 LEU A CA 1
ATOM 609 C C . LEU A 1 75 ? -18.011 0.891 34.274 1.00 94.38 75 LEU A C 1
ATOM 611 O O . LEU A 1 75 ? -16.920 0.698 33.741 1.00 94.38 75 LEU A O 1
ATOM 615 N N . GLU A 1 76 ? -19.145 0.941 33.580 1.00 95.94 76 GLU A N 1
ATOM 616 C CA . GLU A 1 76 ? -19.214 0.774 32.130 1.00 95.94 76 GLU A CA 1
ATOM 617 C C . GLU A 1 76 ? -18.438 1.876 31.390 1.00 95.94 76 GLU A C 1
ATOM 619 O O . GLU A 1 76 ? -17.637 1.588 30.499 1.00 95.94 76 GLU A O 1
ATOM 624 N N . LYS A 1 77 ? -18.560 3.141 31.818 1.00 96.88 77 LYS A N 1
ATOM 625 C CA . LYS A 1 77 ? -17.728 4.242 31.294 1.00 96.88 77 LYS A CA 1
ATOM 626 C C . LYS A 1 77 ? -16.232 3.992 31.507 1.00 96.88 77 LYS A C 1
ATOM 628 O O . LYS A 1 77 ? -15.441 4.242 30.602 1.00 96.88 77 LYS A O 1
ATOM 633 N N . LEU A 1 78 ? -15.828 3.479 32.671 1.00 96.75 78 LEU A N 1
ATOM 634 C CA . LEU A 1 78 ? -14.422 3.157 32.945 1.00 96.75 78 LEU A CA 1
ATOM 635 C C . LEU A 1 78 ? -13.913 2.003 32.071 1.00 96.75 78 LEU A C 1
ATOM 637 O O . LEU A 1 78 ? -12.797 2.087 31.561 1.00 96.75 78 LEU A O 1
ATOM 641 N N . LYS A 1 79 ? -14.728 0.968 31.835 1.00 97.38 79 LYS A N 1
ATOM 642 C CA . LYS A 1 79 ? -14.402 -0.111 30.887 1.00 97.38 79 LYS A CA 1
ATOM 643 C C . LYS A 1 79 ? -14.185 0.436 29.475 1.00 97.38 79 LYS A C 1
ATOM 645 O O . LYS A 1 79 ? -13.162 0.131 28.866 1.00 97.38 79 LYS A O 1
ATOM 650 N N . ARG A 1 80 ? -15.088 1.303 29.001 1.00 97.75 80 ARG A N 1
ATOM 651 C CA . ARG A 1 80 ? -14.960 1.973 27.695 1.00 97.75 80 ARG A CA 1
ATOM 652 C C . ARG A 1 80 ? -13.715 2.848 27.610 1.00 97.75 80 ARG A C 1
ATOM 654 O O . ARG A 1 80 ? -13.038 2.851 26.590 1.00 97.75 80 ARG A O 1
ATOM 661 N N . ASN A 1 81 ? -13.372 3.561 28.680 1.00 97.44 81 ASN A N 1
ATOM 662 C CA . ASN A 1 81 ? -12.149 4.361 28.709 1.00 97.44 81 ASN A CA 1
ATOM 663 C C . ASN A 1 81 ? -10.903 3.484 28.545 1.00 97.44 81 ASN A C 1
ATOM 665 O O . ASN A 1 81 ? -10.036 3.831 27.752 1.00 97.44 81 ASN A O 1
ATOM 669 N N . VAL A 1 82 ? -10.839 2.324 29.207 1.00 97.94 82 VAL A N 1
ATOM 670 C CA . VAL A 1 82 ? -9.727 1.374 29.028 1.00 97.94 82 VAL A CA 1
ATOM 671 C C . VAL A 1 82 ? -9.646 0.885 27.579 1.00 97.94 82 VAL A C 1
ATOM 673 O O . VAL A 1 82 ? -8.567 0.901 26.988 1.00 97.94 82 VAL A O 1
ATOM 676 N N . THR A 1 83 ? -10.768 0.481 26.972 1.00 97.94 83 THR A N 1
ATOM 677 C CA . THR A 1 83 ? -10.766 0.007 25.576 1.00 97.94 83 THR A CA 1
ATOM 678 C C . THR A 1 83 ? -10.394 1.112 24.590 1.00 97.94 83 THR A C 1
ATOM 680 O O . THR A 1 83 ? -9.642 0.858 23.650 1.00 97.94 83 THR A O 1
ATOM 683 N N . ASN A 1 84 ? -10.868 2.338 24.816 1.00 97.81 84 ASN A N 1
ATOM 684 C CA . ASN A 1 84 ? -10.574 3.495 23.972 1.00 97.81 84 ASN A CA 1
ATOM 685 C C . ASN A 1 84 ? -9.098 3.891 24.063 1.00 97.81 84 ASN A C 1
ATOM 687 O O . ASN A 1 84 ? -8.449 4.044 23.030 1.00 97.81 84 ASN A O 1
ATOM 691 N N . THR A 1 85 ? -8.550 3.992 25.278 1.00 97.75 85 THR A N 1
ATOM 692 C CA . THR A 1 85 ? -7.131 4.303 25.498 1.00 97.75 85 THR A CA 1
ATOM 693 C C . THR A 1 85 ? -6.240 3.236 24.873 1.00 97.75 85 THR A C 1
ATOM 695 O O . THR A 1 85 ? -5.339 3.574 24.108 1.00 97.75 85 THR A O 1
ATOM 698 N N . ARG A 1 86 ? -6.535 1.948 25.097 1.00 98.06 86 ARG A N 1
ATOM 699 C CA . ARG A 1 86 ? -5.797 0.842 24.468 1.00 98.06 86 ARG A CA 1
ATOM 700 C C . ARG A 1 86 ? -5.836 0.931 22.942 1.00 98.06 86 ARG A C 1
ATOM 702 O O . ARG A 1 86 ? -4.798 0.852 22.293 1.00 98.06 86 ARG A O 1
ATOM 709 N N . SER A 1 87 ? -7.022 1.126 22.366 1.00 97.12 87 SER A N 1
ATOM 710 C CA . SER A 1 87 ? -7.194 1.201 20.909 1.00 97.12 87 SER A CA 1
ATOM 711 C C . SER A 1 87 ? -6.439 2.382 20.303 1.00 97.12 87 SER A C 1
ATOM 713 O O . SER A 1 87 ? -5.808 2.228 19.258 1.00 97.12 87 SER A O 1
ATOM 715 N N . ARG A 1 88 ? -6.457 3.542 20.972 1.00 97.75 88 ARG A N 1
ATOM 716 C CA . ARG A 1 88 ? -5.706 4.729 20.552 1.00 97.75 88 ARG A CA 1
ATOM 717 C C . ARG A 1 88 ? -4.199 4.472 20.586 1.00 97.75 88 ARG A C 1
ATOM 719 O O . ARG A 1 88 ? -3.539 4.688 19.580 1.00 97.75 88 ARG A O 1
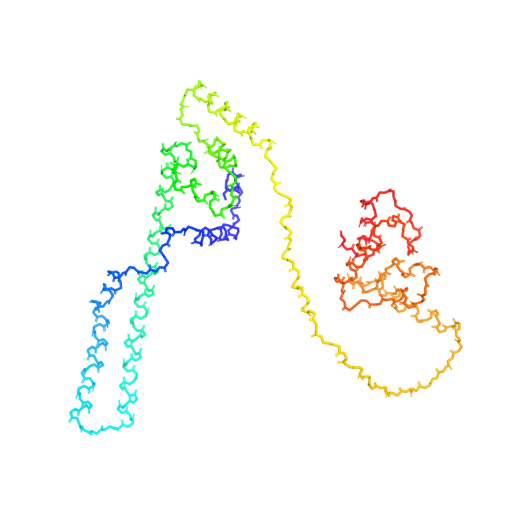ATOM 726 N N . LEU A 1 89 ? -3.672 3.925 21.682 1.00 97.81 89 LEU A N 1
ATOM 727 C CA . LEU A 1 89 ? -2.241 3.622 21.807 1.00 97.81 89 LEU A CA 1
ATOM 728 C C . LEU A 1 89 ? -1.768 2.589 20.771 1.00 97.81 89 LEU A C 1
ATOM 730 O O . LEU A 1 89 ? -0.707 2.756 20.171 1.00 97.81 89 LEU A O 1
ATOM 734 N N . LEU A 1 90 ? -2.571 1.554 20.500 1.00 97.06 90 LEU A N 1
ATOM 735 C CA . LEU A 1 90 ? -2.290 0.589 19.432 1.00 97.06 90 LEU A CA 1
ATOM 736 C C . LEU A 1 90 ? -2.315 1.245 18.046 1.00 97.06 90 LEU A C 1
ATOM 738 O O . LEU A 1 90 ? -1.489 0.920 17.192 1.00 97.06 90 LEU A O 1
ATOM 742 N N . TYR A 1 91 ? -3.253 2.161 17.802 1.00 96.38 91 TYR A N 1
ATOM 743 C CA . TYR A 1 91 ? -3.303 2.922 16.557 1.00 96.38 91 TYR A CA 1
ATOM 744 C C . TYR A 1 91 ? -2.058 3.800 16.386 1.00 96.38 91 TYR A C 1
ATOM 746 O O . TYR A 1 91 ? -1.430 3.758 15.327 1.00 96.38 91 TYR A O 1
ATOM 754 N N . ASP A 1 92 ? -1.664 4.526 17.431 1.00 96.44 92 ASP A N 1
ATOM 755 C CA . ASP A 1 92 ? -0.496 5.407 17.421 1.00 96.44 92 ASP A CA 1
ATOM 756 C C . ASP A 1 92 ? 0.801 4.615 17.227 1.00 96.44 92 ASP A C 1
ATOM 758 O O . ASP A 1 92 ? 1.652 4.995 16.422 1.00 96.44 92 ASP A O 1
ATOM 762 N N . LEU A 1 93 ? 0.941 3.462 17.892 1.00 97.00 93 LEU A N 1
ATOM 763 C CA . LEU A 1 93 ? 2.077 2.567 17.677 1.00 97.00 93 LEU A CA 1
ATOM 764 C C . LEU A 1 93 ? 2.112 2.047 16.236 1.00 97.00 93 LEU A C 1
ATOM 766 O O . LEU A 1 93 ? 3.149 2.120 15.582 1.00 97.00 93 LEU A O 1
ATOM 770 N N . ARG A 1 94 ? 0.974 1.593 15.700 1.00 96.12 94 ARG A N 1
ATOM 771 C CA . ARG A 1 94 ? 0.884 1.126 14.309 1.00 96.12 94 ARG A CA 1
ATOM 772 C C . ARG A 1 94 ? 1.226 2.226 13.311 1.00 96.12 94 ARG A C 1
ATOM 774 O O . ARG A 1 94 ? 1.845 1.946 12.287 1.00 96.12 94 ARG A O 1
ATOM 781 N N . LYS A 1 95 ? 0.809 3.463 13.584 1.00 94.62 95 LYS A N 1
ATOM 782 C CA . LYS A 1 95 ? 1.153 4.624 12.764 1.00 94.62 95 LYS A CA 1
ATOM 783 C C . LYS A 1 95 ? 2.667 4.849 12.765 1.00 94.62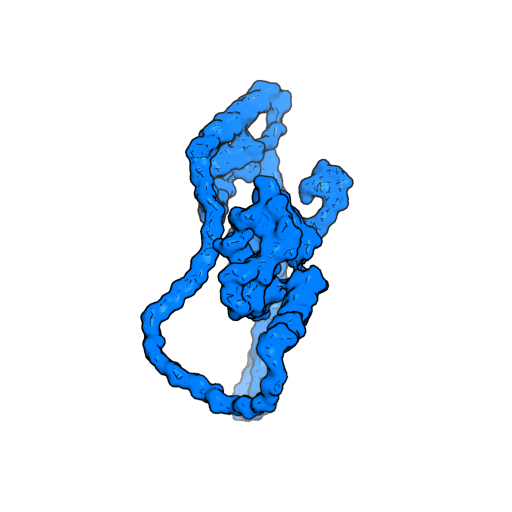 95 LYS A C 1
ATOM 785 O O . LYS A 1 95 ? 3.241 4.875 11.683 1.00 94.62 95 LYS A O 1
ATOM 790 N N . ARG A 1 96 ? 3.302 4.891 13.943 1.00 94.50 96 ARG A N 1
ATOM 791 C CA . ARG A 1 96 ? 4.760 5.063 14.078 1.00 94.50 96 ARG A CA 1
ATOM 792 C C . ARG A 1 96 ? 5.552 3.977 13.355 1.00 94.50 96 ARG A C 1
ATOM 794 O O . ARG A 1 96 ? 6.397 4.300 12.532 1.00 94.50 96 ARG A O 1
ATOM 801 N N . VAL A 1 97 ? 5.215 2.705 13.577 1.00 94.62 97 VAL A N 1
ATOM 802 C CA . VAL A 1 97 ? 5.878 1.564 12.914 1.00 94.62 97 VAL A CA 1
ATOM 803 C C . VAL A 1 97 ? 5.787 1.672 11.388 1.00 94.62 97 VAL A C 1
ATOM 805 O O . VAL A 1 97 ? 6.745 1.388 10.674 1.00 94.62 97 VAL A O 1
ATOM 808 N N . ARG A 1 98 ? 4.635 2.104 10.860 1.00 91.94 98 ARG A N 1
ATOM 809 C CA . ARG A 1 98 ? 4.465 2.308 9.415 1.00 91.94 98 ARG A CA 1
ATOM 810 C C . ARG A 1 98 ? 5.252 3.502 8.895 1.00 91.94 98 ARG A C 1
ATOM 812 O O . ARG A 1 98 ? 5.775 3.417 7.794 1.00 91.94 98 ARG A O 1
ATOM 819 N N . GLU A 1 99 ? 5.297 4.601 9.637 1.00 90.19 99 GLU A N 1
ATOM 820 C CA . GLU A 1 99 ? 6.057 5.794 9.254 1.00 90.19 99 GLU A CA 1
ATOM 821 C C . GLU A 1 99 ? 7.560 5.514 9.228 1.00 90.19 99 GLU A C 1
ATOM 823 O O . GLU A 1 99 ? 8.222 5.903 8.272 1.00 90.19 99 GLU A O 1
ATOM 828 N N . GLU A 1 100 ? 8.069 4.778 10.215 1.00 92.19 100 GLU A N 1
ATOM 829 C CA . GLU A 1 100 ? 9.462 4.331 10.272 1.00 92.19 100 GLU A CA 1
ATOM 830 C C . GLU A 1 100 ? 9.807 3.376 9.122 1.00 92.19 100 GLU A C 1
ATOM 832 O O . GLU A 1 100 ? 10.825 3.535 8.451 1.00 92.19 100 GLU A O 1
ATOM 837 N N . PHE A 1 101 ? 8.927 2.417 8.827 1.00 92.12 101 PHE A N 1
ATOM 838 C CA . PHE A 1 101 ? 9.097 1.565 7.653 1.00 92.12 101 PHE A CA 1
ATOM 839 C C . PHE A 1 101 ? 9.102 2.391 6.360 1.00 92.12 101 PHE A C 1
ATOM 841 O O . PHE A 1 101 ? 9.990 2.232 5.526 1.00 92.12 101 PHE A O 1
ATOM 848 N N . ASP A 1 102 ? 8.124 3.285 6.192 1.00 86.12 102 ASP A N 1
ATOM 849 C CA . ASP A 1 102 ? 7.964 4.080 4.974 1.00 86.12 102 ASP A CA 1
ATOM 850 C C . ASP A 1 102 ? 9.139 5.066 4.773 1.00 86.12 102 ASP A C 1
ATOM 852 O O . ASP A 1 102 ? 9.463 5.381 3.627 1.00 86.12 102 ASP A O 1
ATOM 856 N N . SER A 1 103 ? 9.790 5.541 5.845 1.00 85.50 103 SER A N 1
ATOM 857 C CA . SER A 1 103 ? 10.953 6.437 5.762 1.00 85.50 103 SER A CA 1
ATOM 858 C C . SER A 1 103 ? 12.261 5.698 5.475 1.00 85.50 103 SER A C 1
ATOM 860 O O . SER A 1 103 ? 13.077 6.182 4.692 1.00 85.50 103 SER A O 1
ATOM 862 N N . ILE A 1 104 ? 12.458 4.517 6.066 1.00 88.56 104 ILE A N 1
ATOM 863 C CA . ILE A 1 104 ? 13.723 3.779 5.980 1.00 88.56 104 ILE A CA 1
ATOM 864 C C . ILE A 1 104 ? 13.751 2.844 4.770 1.00 88.56 104 ILE A C 1
ATOM 866 O O . ILE A 1 104 ? 14.773 2.729 4.090 1.00 88.56 104 ILE A O 1
ATOM 870 N N . GLN A 1 105 ? 12.652 2.138 4.498 1.00 87.25 105 GLN A N 1
ATOM 871 C CA . GLN A 1 105 ? 12.674 1.039 3.537 1.00 87.25 105 GLN A CA 1
ATOM 872 C C . GLN A 1 105 ? 12.928 1.527 2.110 1.00 87.25 105 GLN A C 1
ATOM 874 O O . GLN A 1 105 ? 13.664 0.876 1.373 1.00 87.25 105 GLN A O 1
ATOM 879 N N . ALA A 1 106 ? 12.388 2.693 1.745 1.00 83.44 106 ALA A N 1
ATOM 880 C CA . ALA A 1 106 ? 12.618 3.289 0.434 1.00 83.44 106 ALA A CA 1
ATOM 881 C C . ALA A 1 106 ? 14.110 3.565 0.183 1.00 83.44 106 ALA A C 1
ATOM 883 O O . ALA A 1 106 ? 14.612 3.263 -0.896 1.00 83.44 106 ALA A O 1
ATOM 884 N N . VAL A 1 107 ? 14.829 4.080 1.188 1.00 88.00 107 VAL A N 1
ATOM 885 C CA . VAL A 1 107 ? 16.275 4.336 1.095 1.00 88.00 107 VAL A CA 1
ATOM 886 C C . VAL A 1 107 ? 17.036 3.023 0.930 1.00 88.00 107 VAL A C 1
ATOM 888 O O . VAL A 1 107 ? 17.804 2.881 -0.016 1.00 88.00 107 VAL A O 1
ATOM 891 N N . LYS A 1 108 ? 16.744 2.026 1.774 1.00 89.06 108 LYS A N 1
ATOM 892 C CA . LYS A 1 108 ? 17.376 0.700 1.692 1.00 89.06 108 LYS A CA 1
ATOM 893 C C . LYS A 1 108 ? 17.157 0.029 0.336 1.00 89.06 108 LYS A C 1
ATOM 895 O O . LYS A 1 108 ? 18.064 -0.607 -0.190 1.00 89.06 108 LYS A O 1
ATOM 900 N N . ASP A 1 109 ? 15.952 0.127 -0.222 1.00 85.56 109 ASP A N 1
ATOM 901 C CA . ASP A 1 109 ? 15.645 -0.460 -1.527 1.00 85.56 109 ASP A CA 1
ATOM 902 C C . ASP A 1 109 ? 16.419 0.249 -2.654 1.00 85.56 109 ASP A C 1
ATOM 904 O O . ASP A 1 109 ? 16.968 -0.431 -3.520 1.00 85.56 109 ASP A O 1
ATOM 908 N N . ILE A 1 110 ? 16.540 1.583 -2.614 1.00 85.62 110 ILE A N 1
ATOM 909 C CA . ILE A 1 110 ? 17.361 2.350 -3.569 1.00 85.62 110 ILE A CA 1
ATOM 910 C C . ILE A 1 110 ? 18.837 1.952 -3.456 1.00 85.62 110 ILE A C 1
ATOM 912 O O . ILE A 1 110 ? 19.472 1.666 -4.468 1.00 85.62 110 ILE A O 1
ATOM 916 N N . GLU A 1 111 ? 19.385 1.890 -2.242 1.00 89.31 111 GLU A N 1
ATOM 917 C CA . GLU A 1 111 ? 20.782 1.501 -2.011 1.00 89.31 111 GLU A CA 1
ATOM 918 C C . GLU A 1 111 ? 21.077 0.098 -2.550 1.00 89.31 111 GLU A C 1
ATOM 920 O O . GLU A 1 111 ? 22.083 -0.100 -3.232 1.00 89.31 111 GLU A O 1
ATOM 925 N N . ARG A 1 112 ? 20.178 -0.871 -2.323 1.00 87.81 112 ARG A N 1
ATOM 926 C CA . ARG A 1 112 ? 20.318 -2.225 -2.883 1.00 87.81 112 ARG A CA 1
ATOM 927 C C . ARG A 1 112 ? 20.278 -2.229 -4.407 1.00 87.81 112 ARG A C 1
ATOM 929 O O . ARG A 1 112 ? 21.090 -2.915 -5.020 1.00 87.81 112 ARG A O 1
ATOM 936 N N . GLN A 1 113 ? 19.359 -1.480 -5.017 1.00 86.12 113 GLN A N 1
ATOM 937 C CA . GLN A 1 113 ? 19.264 -1.372 -6.477 1.00 86.12 113 GLN A CA 1
ATOM 938 C C . GLN A 1 113 ? 20.542 -0.780 -7.082 1.00 86.12 113 GLN A C 1
ATOM 940 O O . GLN A 1 113 ? 21.057 -1.305 -8.070 1.00 86.12 113 GLN A O 1
ATOM 945 N N . LEU A 1 114 ? 21.087 0.270 -6.463 1.00 85.75 114 LEU A N 1
ATOM 946 C CA . LEU A 1 114 ? 22.341 0.891 -6.890 1.00 85.75 114 LEU A CA 1
ATOM 947 C C . LEU A 1 114 ? 23.537 -0.052 -6.714 1.00 85.75 114 LEU A C 1
ATOM 949 O O . LEU A 1 114 ? 24.351 -0.165 -7.627 1.00 85.75 114 LEU A O 1
ATOM 953 N N . ALA A 1 115 ? 23.622 -0.761 -5.585 1.00 85.50 115 ALA A N 1
ATOM 954 C CA . ALA A 1 115 ? 24.696 -1.718 -5.318 1.00 85.50 115 ALA A CA 1
ATOM 955 C C . ALA A 1 115 ? 24.657 -2.926 -6.272 1.00 85.50 115 ALA A C 1
ATOM 957 O O . ALA A 1 115 ? 25.700 -3.379 -6.737 1.00 85.50 115 ALA A O 1
ATOM 958 N N . ALA A 1 116 ? 23.460 -3.431 -6.588 1.00 84.88 116 ALA A N 1
ATOM 959 C CA . ALA A 1 116 ? 23.272 -4.547 -7.513 1.00 84.88 116 ALA A CA 1
ATOM 960 C C . ALA A 1 116 ? 23.418 -4.142 -8.989 1.00 84.88 116 ALA A C 1
ATOM 962 O O . ALA A 1 116 ? 23.644 -4.996 -9.844 1.00 84.88 116 ALA A O 1
ATOM 963 N N . GLY A 1 117 ? 23.252 -2.856 -9.314 1.00 85.12 117 GLY A N 1
ATOM 964 C CA . GLY A 1 117 ? 23.287 -2.375 -10.693 1.00 85.12 117 GLY A CA 1
ATOM 965 C C . GLY A 1 117 ? 22.071 -2.785 -11.538 1.00 85.12 117 GLY A C 1
ATOM 966 O O . GLY A 1 117 ? 22.087 -2.568 -12.750 1.00 85.12 117 GLY A O 1
ATOM 967 N N . THR A 1 118 ? 20.995 -3.302 -10.931 1.00 84.62 118 THR A N 1
ATOM 968 C CA . THR A 1 118 ? 19.713 -3.612 -11.603 1.00 84.62 118 THR A CA 1
ATOM 969 C C . THR A 1 118 ? 18.503 -3.449 -10.679 1.00 84.62 118 THR A C 1
ATOM 971 O O . THR A 1 118 ? 18.601 -3.647 -9.466 1.00 84.62 118 THR A O 1
ATOM 974 N N . ALA A 1 119 ? 17.362 -3.011 -11.225 1.00 82.06 119 ALA A N 1
ATOM 975 C CA . ALA A 1 119 ? 16.148 -2.790 -10.434 1.00 82.06 119 ALA A CA 1
ATOM 976 C C . ALA A 1 119 ? 15.600 -4.105 -9.870 1.00 82.06 119 ALA A C 1
ATOM 978 O O . ALA A 1 119 ? 15.068 -4.140 -8.754 1.00 82.06 119 ALA A O 1
ATOM 979 N N . VAL A 1 120 ? 15.794 -5.191 -10.620 1.00 81.25 120 VAL A N 1
ATOM 980 C CA . VAL A 1 120 ? 15.460 -6.563 -10.234 1.00 81.25 120 VAL A CA 1
ATOM 981 C C . VAL A 1 120 ? 16.668 -7.167 -9.513 1.00 81.25 120 VAL A C 1
ATOM 983 O O . VAL A 1 120 ? 17.406 -7.982 -10.050 1.00 81.25 120 VAL A O 1
ATOM 986 N N . HIS A 1 121 ? 16.904 -6.697 -8.290 1.00 77.75 121 HIS A N 1
ATOM 987 C CA . HIS A 1 121 ? 18.144 -6.935 -7.543 1.00 77.75 121 HIS A CA 1
ATOM 988 C C . HIS A 1 121 ? 18.162 -8.233 -6.720 1.00 77.75 121 HIS A C 1
ATOM 990 O O . HIS A 1 121 ? 19.213 -8.609 -6.207 1.00 77.75 121 HIS A O 1
ATOM 996 N N . ASN A 1 122 ? 17.024 -8.914 -6.547 1.00 80.44 122 ASN A N 1
ATOM 997 C CA . ASN A 1 122 ? 16.953 -10.177 -5.810 1.00 80.44 122 ASN A CA 1
ATOM 998 C C . ASN A 1 122 ? 15.793 -11.082 -6.270 1.00 80.44 122 ASN A C 1
ATOM 1000 O O . ASN A 1 122 ? 14.859 -10.651 -6.956 1.00 80.44 122 ASN A O 1
ATOM 1004 N N . ASP A 1 123 ? 15.833 -12.347 -5.842 1.00 80.19 123 ASP A N 1
ATOM 1005 C CA . ASP A 1 123 ? 14.803 -13.345 -6.163 1.00 80.19 123 ASP A CA 1
ATOM 1006 C C . ASP A 1 123 ? 13.422 -12.994 -5.603 1.00 80.19 123 ASP A C 1
ATOM 1008 O O . ASP A 1 123 ? 12.405 -13.376 -6.176 1.00 80.19 123 ASP A O 1
ATOM 1012 N N . GLU A 1 124 ? 13.356 -12.250 -4.502 1.00 80.56 124 GLU A N 1
ATOM 1013 C CA . GLU A 1 124 ? 12.093 -11.773 -3.932 1.00 80.56 124 GLU A CA 1
ATOM 1014 C C . GLU A 1 124 ? 11.417 -10.772 -4.875 1.00 80.56 124 GLU A C 1
ATOM 1016 O O . GLU A 1 124 ? 10.230 -10.910 -5.168 1.00 80.56 124 GLU A O 1
ATOM 1021 N N . THR A 1 125 ? 12.179 -9.819 -5.423 1.00 78.00 125 THR A N 1
ATOM 1022 C CA . THR A 1 125 ? 11.702 -8.856 -6.425 1.00 78.00 125 THR A CA 1
ATOM 1023 C C . THR A 1 125 ? 11.228 -9.591 -7.676 1.00 78.00 125 THR A C 1
ATOM 1025 O O . THR A 1 125 ? 10.136 -9.320 -8.174 1.00 78.00 125 THR A O 1
ATOM 1028 N N . ARG A 1 126 ? 11.987 -10.595 -8.133 1.00 81.12 126 ARG A N 1
ATOM 1029 C CA . ARG A 1 126 ? 11.606 -11.448 -9.268 1.00 81.12 126 ARG A CA 1
ATOM 1030 C C . ARG A 1 126 ? 10.290 -12.190 -9.006 1.00 81.12 126 ARG A C 1
ATOM 1032 O O . ARG A 1 126 ? 9.375 -12.141 -9.827 1.00 81.12 126 ARG A O 1
ATOM 1039 N N . LYS A 1 127 ? 10.152 -12.826 -7.838 1.00 81.94 127 LYS A N 1
ATOM 1040 C CA . LYS A 1 127 ? 8.929 -13.537 -7.424 1.00 81.94 127 LYS A CA 1
ATOM 1041 C C . LYS A 1 127 ? 7.725 -12.604 -7.324 1.00 81.94 127 LYS A C 1
ATOM 1043 O O . LYS A 1 127 ? 6.623 -13.019 -7.684 1.00 81.94 127 LYS A O 1
ATOM 1048 N N . LEU A 1 128 ? 7.914 -11.367 -6.861 1.00 79.38 128 LEU A N 1
ATOM 1049 C CA . LEU A 1 128 ? 6.849 -10.366 -6.780 1.00 79.38 128 LEU A CA 1
ATOM 1050 C C . LEU A 1 128 ? 6.328 -9.973 -8.167 1.00 79.38 128 LEU A C 1
ATOM 1052 O O . LEU A 1 128 ? 5.109 -9.929 -8.347 1.00 79.38 128 LEU A O 1
ATOM 1056 N N . LEU A 1 129 ? 7.218 -9.754 -9.140 1.00 80.69 129 LEU A N 1
ATOM 1057 C CA . LEU A 1 129 ? 6.836 -9.452 -10.526 1.00 80.69 129 LEU A CA 1
ATOM 1058 C C . LEU A 1 129 ? 6.031 -10.607 -11.142 1.00 80.69 129 LEU A C 1
ATOM 1060 O O . LEU A 1 129 ? 4.936 -10.396 -11.665 1.00 80.69 129 LEU A O 1
ATOM 1064 N N . VAL A 1 130 ? 6.506 -11.847 -10.986 1.00 81.50 130 VAL A N 1
ATOM 1065 C CA . VAL A 1 130 ? 5.792 -13.033 -11.491 1.00 81.50 130 VAL A CA 1
ATOM 1066 C C . VAL A 1 130 ? 4.433 -13.200 -10.806 1.00 81.50 130 VAL A C 1
ATOM 1068 O O . VAL A 1 130 ? 3.404 -13.282 -11.470 1.00 81.50 130 VAL A O 1
ATOM 1071 N N . SER A 1 131 ? 4.402 -13.225 -9.473 1.00 76.81 131 SER A N 1
ATOM 1072 C CA . SER A 1 131 ? 3.205 -13.631 -8.721 1.00 76.81 131 SER A CA 1
ATOM 1073 C C . SER A 1 131 ? 2.123 -12.557 -8.705 1.00 76.81 131 SER A C 1
ATOM 1075 O O . SER A 1 131 ? 0.935 -12.858 -8.776 1.00 76.81 131 SER A O 1
ATOM 1077 N N . ARG A 1 132 ? 2.511 -11.286 -8.566 1.00 71.00 132 ARG A N 1
ATOM 1078 C CA . ARG A 1 132 ? 1.549 -10.204 -8.351 1.00 71.00 132 ARG A CA 1
ATOM 1079 C C . ARG A 1 132 ? 1.139 -9.525 -9.643 1.00 71.00 132 ARG A C 1
ATOM 1081 O O . ARG A 1 132 ? -0.038 -9.217 -9.836 1.00 71.00 132 ARG A O 1
ATOM 1088 N N . GLU A 1 133 ? 2.109 -9.270 -10.509 1.00 74.50 133 GLU A N 1
ATOM 1089 C CA . GLU A 1 133 ? 1.857 -8.599 -11.782 1.00 74.50 133 GLU A CA 1
ATOM 1090 C C . GLU A 1 133 ? 1.425 -9.606 -12.856 1.00 74.50 133 GLU A C 1
ATOM 1092 O O . GLU A 1 133 ? 0.953 -9.203 -13.917 1.00 74.50 133 GLU A O 1
ATOM 1097 N N . ASN A 1 134 ? 1.456 -10.909 -12.527 1.00 78.12 134 ASN A N 1
ATOM 1098 C CA . ASN A 1 134 ? 1.219 -12.019 -13.451 1.00 78.12 134 ASN A CA 1
ATOM 1099 C C . ASN A 1 134 ? 2.119 -11.899 -14.683 1.00 78.12 134 ASN A C 1
ATOM 1101 O O . ASN A 1 134 ? 1.690 -12.193 -15.800 1.00 78.12 134 ASN A O 1
ATOM 1105 N N . MET A 1 135 ? 3.343 -11.402 -14.476 1.00 84.38 135 MET A N 1
ATOM 1106 C CA . MET A 1 135 ? 4.311 -11.264 -15.547 1.00 84.38 135 MET A CA 1
ATOM 1107 C C . MET A 1 135 ? 4.847 -12.630 -15.942 1.00 84.38 135 MET A C 1
ATOM 1109 O O . MET A 1 135 ? 5.179 -13.465 -15.097 1.00 84.38 135 MET A O 1
ATOM 1113 N N . LEU A 1 136 ? 4.971 -12.832 -17.246 1.00 86.75 136 LEU A N 1
ATOM 1114 C CA . LEU A 1 136 ? 5.638 -13.999 -17.797 1.00 86.75 136 LEU A CA 1
ATOM 1115 C C . LEU A 1 136 ? 7.136 -13.952 -17.451 1.00 86.75 136 LEU A C 1
ATOM 1117 O O . LEU A 1 136 ? 7.709 -12.861 -17.382 1.00 86.75 136 LEU A O 1
ATOM 1121 N N . PRO A 1 137 ? 7.813 -15.101 -17.283 1.00 87.12 137 PRO A N 1
ATOM 1122 C CA . PRO A 1 137 ? 9.248 -15.134 -16.995 1.00 87.12 137 PRO A CA 1
ATOM 1123 C C . PRO A 1 137 ? 10.090 -14.308 -17.978 1.00 87.12 137 PRO A C 1
ATOM 1125 O O . PRO A 1 137 ? 11.019 -13.617 -17.570 1.00 87.12 137 PRO A O 1
ATOM 1128 N N . GLN A 1 138 ? 9.714 -14.308 -19.259 1.00 88.62 138 GLN A N 1
ATOM 1129 C CA . GLN A 1 138 ? 10.357 -13.522 -20.310 1.00 88.62 138 GLN A CA 1
ATOM 1130 C C . GLN A 1 138 ? 10.180 -12.008 -20.104 1.00 88.62 138 GLN A C 1
ATOM 1132 O O . GLN A 1 138 ? 11.113 -11.256 -20.361 1.00 88.62 138 GLN A O 1
ATOM 1137 N N . GLN A 1 139 ? 9.027 -11.553 -19.592 1.00 89.31 139 GLN A N 1
ATOM 1138 C CA . GLN A 1 139 ? 8.803 -10.141 -19.238 1.00 89.31 139 GLN A CA 1
ATOM 1139 C C . GLN A 1 139 ? 9.695 -9.719 -18.076 1.00 89.31 139 GLN A C 1
ATOM 1141 O O . GLN A 1 139 ? 10.281 -8.639 -18.092 1.00 89.31 139 GLN A O 1
ATOM 1146 N N . VAL A 1 140 ? 9.820 -10.584 -17.069 1.00 89.44 140 VAL A N 1
ATOM 1147 C CA . VAL A 1 140 ? 10.665 -10.306 -15.907 1.00 89.44 140 VAL A CA 1
ATOM 1148 C C . VAL A 1 140 ? 12.137 -10.259 -16.309 1.00 89.44 140 VAL A C 1
ATOM 1150 O O . VAL A 1 140 ? 12.837 -9.326 -15.924 1.00 89.44 140 VAL A O 1
ATOM 1153 N N . PHE A 1 141 ? 12.582 -11.204 -17.140 1.00 90.06 141 PHE A N 1
ATOM 1154 C CA . PHE A 1 141 ? 13.934 -11.209 -17.695 1.00 90.06 141 PHE A CA 1
ATOM 1155 C C . PHE A 1 141 ? 14.215 -9.965 -18.552 1.00 90.06 141 PHE A C 1
ATOM 1157 O O . PHE A 1 141 ? 15.271 -9.345 -18.424 1.00 90.06 141 PHE A O 1
ATOM 1164 N N . LEU A 1 142 ? 13.250 -9.552 -19.380 1.00 92.38 142 LEU A N 1
ATOM 1165 C CA . LEU A 1 142 ? 13.338 -8.323 -20.164 1.00 92.38 142 LEU A CA 1
ATOM 1166 C C . LEU A 1 142 ? 13.548 -7.097 -19.268 1.00 92.38 142 LEU A C 1
ATOM 1168 O O . LEU A 1 142 ? 14.483 -6.327 -19.487 1.00 92.38 142 LEU A O 1
ATOM 1172 N N . LEU A 1 143 ? 12.705 -6.920 -18.246 1.00 90.44 143 LEU A N 1
ATOM 1173 C CA . LEU A 1 143 ? 12.812 -5.803 -17.303 1.00 90.44 143 LEU A CA 1
ATOM 1174 C C . LEU A 1 143 ? 14.136 -5.830 -16.536 1.00 90.44 143 LEU A C 1
ATOM 1176 O O . LEU A 1 143 ? 14.768 -4.789 -16.373 1.00 90.44 143 LEU A O 1
ATOM 1180 N N . GLU A 1 144 ? 14.576 -7.012 -16.107 1.00 89.94 144 GLU A N 1
ATOM 1181 C CA . GLU A 1 144 ? 15.847 -7.201 -15.410 1.00 89.94 144 GLU A CA 1
ATOM 1182 C C . GLU A 1 144 ? 17.037 -6.719 -16.242 1.00 89.94 144 GLU A C 1
ATOM 1184 O O . GLU A 1 144 ? 17.931 -6.081 -15.689 1.00 89.94 144 GLU A O 1
ATOM 1189 N N . LYS A 1 145 ? 17.048 -6.982 -17.556 1.00 91.62 145 LYS A N 1
ATOM 1190 C CA . LYS A 1 145 ? 18.141 -6.572 -18.450 1.00 91.62 145 LYS A CA 1
ATOM 1191 C C . LYS A 1 145 ? 18.029 -5.122 -18.917 1.00 91.62 145 LYS A C 1
ATOM 1193 O O . LYS A 1 145 ? 19.046 -4.427 -18.963 1.00 91.62 145 LYS A O 1
ATOM 1198 N N . LEU A 1 146 ? 16.821 -4.638 -19.212 1.00 90.56 146 LEU A N 1
ATOM 1199 C CA . LEU A 1 146 ? 16.599 -3.256 -19.653 1.00 90.56 146 LEU A CA 1
ATOM 1200 C C . LEU A 1 146 ? 16.804 -2.234 -18.531 1.00 90.56 146 LEU A C 1
ATOM 1202 O O . LEU A 1 146 ? 17.313 -1.144 -18.788 1.00 90.56 146 LEU A O 1
ATOM 1206 N N . ILE A 1 147 ? 16.439 -2.573 -17.293 1.00 88.69 147 ILE A N 1
ATOM 1207 C CA . ILE A 1 147 ? 16.540 -1.679 -16.131 1.00 88.69 147 ILE A CA 1
ATOM 1208 C C . ILE A 1 147 ? 17.831 -1.980 -15.350 1.00 88.69 147 ILE A C 1
ATOM 1210 O O . ILE A 1 147 ? 17.833 -2.167 -14.132 1.00 88.69 147 ILE A O 1
ATOM 1214 N N . THR A 1 148 ? 18.944 -2.038 -16.083 1.00 87.88 148 THR A N 1
ATOM 1215 C CA . THR A 1 148 ? 20.308 -2.100 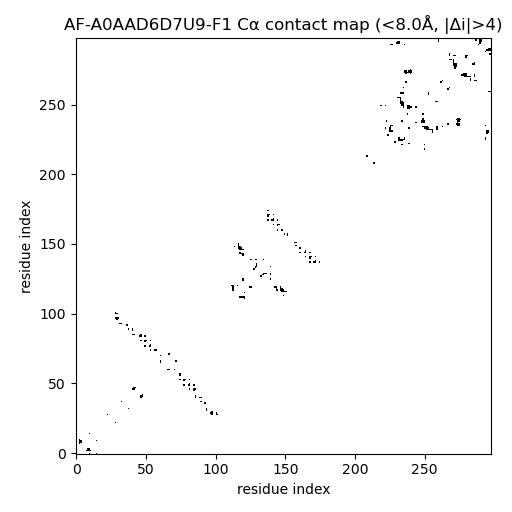-15.541 1.00 87.88 148 THR A CA 1
ATOM 1216 C C . THR A 1 148 ? 20.956 -0.724 -15.599 1.00 87.88 148 THR A C 1
ATOM 1218 O O . THR A 1 148 ? 20.898 -0.043 -16.627 1.00 87.88 148 THR A O 1
ATOM 1221 N N . TRP A 1 149 ? 21.615 -0.314 -14.518 1.00 82.75 149 TRP A N 1
ATOM 1222 C CA . TRP A 1 149 ? 22.400 0.919 -14.514 1.00 82.75 149 TRP A CA 1
ATOM 1223 C C . TRP A 1 149 ? 23.806 0.646 -15.045 1.00 82.75 149 TRP A C 1
ATOM 1225 O O . TRP A 1 149 ? 24.381 -0.406 -14.746 1.00 82.75 149 TRP A O 1
ATOM 1235 N N . PRO A 1 150 ? 24.392 1.587 -15.803 1.00 75.06 150 PRO A N 1
ATOM 1236 C CA . PRO A 1 150 ? 25.783 1.491 -16.216 1.00 75.06 150 PRO A CA 1
ATOM 1237 C C . PRO A 1 150 ? 26.676 1.574 -14.972 1.00 75.06 150 PRO A C 1
ATOM 1239 O O . PRO A 1 150 ? 26.965 2.644 -14.447 1.00 75.06 150 PRO A O 1
ATOM 1242 N N . THR A 1 151 ? 27.067 0.411 -14.465 1.00 65.75 151 THR A N 1
ATOM 1243 C CA . THR A 1 151 ? 27.919 0.242 -13.281 1.00 65.75 151 THR A CA 1
ATOM 1244 C C . THR A 1 151 ? 29.423 0.327 -13.594 1.00 65.75 151 THR A C 1
ATOM 1246 O O . THR A 1 151 ? 30.165 0.839 -12.758 1.00 65.75 151 THR A O 1
ATOM 1249 N N . PRO A 1 152 ? 29.933 -0.120 -14.761 1.00 63.69 152 PRO A N 1
ATOM 1250 C CA . PRO A 1 152 ? 31.365 -0.059 -15.047 1.00 63.69 152 PRO A CA 1
ATOM 1251 C C . PRO A 1 152 ? 31.776 1.115 -15.948 1.00 63.69 152 PRO A C 1
ATOM 1253 O O . PRO A 1 152 ? 31.168 1.369 -16.981 1.00 63.69 152 PRO A O 1
ATOM 1256 N N . ARG A 1 153 ? 32.923 1.738 -15.638 1.00 69.25 153 ARG A N 1
ATOM 1257 C CA . ARG A 1 153 ? 33.616 2.723 -16.502 1.00 69.25 153 ARG A CA 1
ATOM 1258 C C . ARG A 1 153 ? 34.310 2.101 -17.733 1.00 69.25 153 ARG A C 1
ATOM 1260 O O . ARG A 1 153 ? 35.155 2.743 -18.343 1.00 69.25 153 ARG A O 1
ATOM 1267 N N . SER A 1 154 ? 34.003 0.845 -18.071 1.00 84.00 154 SER A N 1
ATOM 1268 C CA . SER A 1 154 ? 34.622 0.117 -19.187 1.00 84.00 154 SER A CA 1
ATOM 1269 C C . SER A 1 154 ? 33.640 -0.033 -20.342 1.00 84.00 154 SER A C 1
ATOM 1271 O O . SER A 1 154 ? 32.508 -0.485 -20.154 1.00 84.00 154 SER A O 1
ATOM 1273 N N . LEU A 1 155 ? 34.113 0.303 -21.541 1.00 87.50 155 LEU A N 1
ATOM 1274 C CA . LEU A 1 155 ? 33.363 0.208 -22.789 1.00 87.50 155 LEU A CA 1
ATOM 1275 C C . LEU A 1 155 ? 32.932 -1.234 -23.098 1.00 87.50 155 LEU A C 1
ATOM 1277 O O . LEU A 1 155 ? 31.792 -1.452 -23.495 1.00 87.50 155 LEU A O 1
ATOM 1281 N N . GLU A 1 156 ? 33.787 -2.222 -22.831 1.00 89.62 156 GLU A N 1
ATOM 1282 C CA . GLU A 1 156 ? 33.487 -3.639 -23.076 1.00 89.62 156 GLU A CA 1
ATOM 1283 C C . GLU A 1 156 ? 32.335 -4.147 -22.198 1.00 89.62 156 GLU A C 1
ATOM 1285 O O . GLU A 1 156 ? 31.420 -4.824 -22.669 1.00 89.62 156 GLU A O 1
ATOM 1290 N N . LYS A 1 157 ? 32.327 -3.769 -20.915 1.00 86.31 157 LYS A N 1
ATOM 1291 C CA . LYS A 1 157 ? 31.248 -4.152 -19.996 1.00 86.31 157 LYS A CA 1
ATOM 1292 C C . LYS A 1 157 ? 29.923 -3.471 -20.356 1.00 86.31 157 LYS A C 1
ATOM 1294 O O . LYS A 1 157 ? 28.870 -4.090 -20.224 1.00 86.31 157 LYS A O 1
ATOM 1299 N N . GLU A 1 158 ? 29.966 -2.229 -20.837 1.00 89.00 158 GLU A N 1
ATOM 1300 C CA . GLU A 1 158 ? 28.779 -1.532 -21.346 1.00 89.00 158 GLU A CA 1
ATOM 1301 C C . GLU A 1 158 ? 28.251 -2.175 -22.637 1.00 89.00 158 GLU A C 1
ATOM 1303 O O . GLU A 1 158 ? 27.042 -2.359 -22.782 1.00 89.00 158 GLU A O 1
ATOM 1308 N N . TRP A 1 159 ? 29.135 -2.577 -23.554 1.00 90.19 159 TRP A N 1
ATOM 1309 C CA . TRP A 1 159 ? 28.754 -3.335 -24.750 1.00 90.19 159 TRP A CA 1
ATOM 1310 C C . TRP A 1 159 ? 28.104 -4.665 -24.386 1.00 90.19 159 TRP A C 1
ATOM 1312 O O . TRP A 1 159 ? 27.026 -4.975 -24.890 1.00 90.19 159 TRP A O 1
ATOM 1322 N N . LYS A 1 160 ? 28.694 -5.412 -23.447 1.00 90.25 160 LYS A N 1
ATOM 1323 C CA . LYS A 1 160 ? 28.111 -6.660 -22.946 1.00 90.25 160 LYS A CA 1
ATOM 1324 C C . LYS A 1 160 ? 26.709 -6.441 -22.370 1.00 90.25 160 LYS A C 1
ATOM 1326 O O . LYS A 1 160 ? 25.787 -7.156 -22.748 1.00 90.25 160 LYS A O 1
ATOM 1331 N N . ARG A 1 161 ? 26.519 -5.417 -21.528 1.00 90.25 161 ARG A N 1
ATOM 1332 C CA . ARG A 1 161 ? 25.205 -5.059 -20.960 1.00 90.25 161 ARG A CA 1
ATOM 1333 C C . ARG A 1 161 ? 24.168 -4.774 -22.050 1.00 90.25 161 ARG A C 1
ATOM 1335 O O . ARG A 1 161 ? 23.042 -5.258 -21.964 1.00 90.25 161 ARG A O 1
ATOM 1342 N N . ARG A 1 162 ? 24.541 -4.010 -23.084 1.00 90.75 162 ARG A N 1
ATOM 1343 C CA . ARG A 1 162 ? 23.653 -3.712 -24.222 1.00 90.75 162 ARG A CA 1
ATOM 1344 C C . ARG A 1 162 ? 23.309 -4.959 -25.023 1.00 90.75 162 ARG A C 1
ATOM 1346 O O . ARG A 1 162 ? 22.142 -5.143 -25.346 1.00 90.75 162 ARG A O 1
ATOM 1353 N N . ASN A 1 163 ? 24.281 -5.823 -25.292 1.00 94.31 163 ASN A N 1
ATOM 1354 C CA . ASN A 1 163 ? 24.042 -7.069 -26.017 1.00 94.31 163 ASN A CA 1
ATOM 1355 C C . ASN A 1 163 ? 23.094 -7.991 -25.239 1.00 94.31 163 ASN A C 1
ATOM 1357 O O . ASN A 1 163 ? 22.146 -8.516 -25.812 1.00 94.31 163 ASN A O 1
ATOM 1361 N N . GLU A 1 164 ? 23.277 -8.121 -23.922 1.00 92.94 164 GLU A N 1
ATOM 1362 C CA . GLU A 1 164 ? 22.355 -8.883 -23.070 1.00 92.94 164 GLU A CA 1
ATOM 1363 C C . GLU A 1 164 ? 20.932 -8.301 -23.081 1.00 92.94 164 GLU A C 1
ATOM 1365 O O . GLU A 1 164 ? 19.957 -9.051 -23.095 1.00 92.94 164 GLU A O 1
ATOM 1370 N N . ALA A 1 165 ? 20.796 -6.972 -23.103 1.00 92.94 165 ALA A N 1
ATOM 1371 C CA . ALA A 1 165 ? 19.504 -6.306 -23.237 1.00 92.94 165 ALA A CA 1
ATOM 1372 C C . ALA A 1 165 ? 18.851 -6.555 -24.608 1.00 92.94 165 ALA A C 1
ATOM 1374 O O . ALA A 1 165 ? 17.647 -6.798 -24.670 1.00 92.94 165 ALA A O 1
ATOM 1375 N N . VAL A 1 166 ? 19.628 -6.543 -25.696 1.00 95.19 166 VAL A N 1
ATOM 1376 C CA . VAL A 1 166 ? 19.142 -6.861 -27.050 1.00 95.19 166 VAL A CA 1
ATOM 1377 C C . VAL A 1 166 ? 18.661 -8.309 -27.133 1.00 95.19 166 VAL A C 1
ATOM 1379 O O . VAL A 1 166 ? 17.565 -8.552 -27.634 1.00 95.19 166 VAL A O 1
ATOM 1382 N N . GLU A 1 167 ? 19.415 -9.263 -26.584 1.00 94.69 167 GLU A N 1
ATOM 1383 C CA . GLU A 1 167 ? 18.975 -10.663 -26.536 1.00 94.69 167 GLU A CA 1
ATOM 1384 C C . GLU A 1 167 ? 17.705 -10.834 -25.694 1.00 94.69 167 GLU A C 1
ATOM 1386 O O . GLU A 1 167 ? 16.810 -11.590 -26.070 1.00 94.69 167 GLU A O 1
ATOM 1391 N N . ALA A 1 168 ? 17.567 -10.091 -24.592 1.00 94.69 168 ALA A N 1
ATOM 1392 C CA . ALA A 1 168 ? 16.342 -10.099 -23.796 1.00 94.69 168 ALA A CA 1
ATOM 1393 C C . ALA A 1 168 ? 15.125 -9.597 -24.589 1.00 94.69 168 ALA A C 1
ATOM 1395 O O . ALA A 1 168 ? 14.061 -10.213 -24.530 1.00 94.69 168 ALA A O 1
ATOM 1396 N N . VAL A 1 169 ? 15.288 -8.519 -25.364 1.00 95.06 169 VAL A N 1
ATOM 1397 C CA . VAL A 1 169 ? 14.246 -8.006 -26.270 1.00 95.06 169 VAL A CA 1
ATOM 1398 C C . VAL A 1 169 ? 13.891 -9.053 -27.317 1.00 95.06 169 VAL A C 1
ATOM 1400 O O . VAL A 1 169 ? 12.714 -9.356 -27.490 1.00 95.06 169 VAL A O 1
ATOM 1403 N N . ARG A 1 170 ? 14.895 -9.653 -27.963 1.00 94.69 170 ARG A N 1
ATOM 1404 C CA . ARG A 1 170 ? 14.697 -10.695 -28.974 1.00 94.69 170 ARG A CA 1
ATOM 1405 C C . ARG A 1 170 ? 13.887 -11.871 -28.427 1.00 94.69 170 ARG A C 1
ATOM 1407 O O . ARG A 1 170 ? 12.917 -12.271 -29.056 1.00 94.69 170 ARG A O 1
ATOM 1414 N N . MET A 1 171 ? 14.240 -12.383 -27.246 1.00 90.75 171 MET A N 1
ATOM 1415 C CA . MET A 1 171 ? 13.499 -13.473 -26.595 1.00 90.75 171 MET A CA 1
ATOM 1416 C C . MET A 1 171 ? 12.062 -13.089 -26.240 1.00 90.75 171 MET A C 1
ATOM 1418 O O . MET A 1 171 ? 11.186 -13.949 -26.167 1.00 90.75 171 MET A O 1
ATOM 1422 N N . TYR A 1 172 ? 11.814 -11.805 -25.992 1.00 93.12 172 TYR A N 1
ATOM 1423 C CA . TYR A 1 172 ? 10.485 -11.320 -25.676 1.00 93.12 172 TYR A CA 1
ATOM 1424 C C . TYR A 1 172 ? 9.592 -11.134 -26.907 1.00 93.12 172 TYR A C 1
ATOM 1426 O O . TYR A 1 172 ? 8.380 -11.290 -26.798 1.00 93.12 172 TYR A O 1
ATOM 1434 N N . CYS A 1 173 ? 10.162 -10.839 -28.078 1.00 91.06 173 CYS A N 1
ATOM 1435 C CA . CYS A 1 173 ? 9.395 -10.586 -29.302 1.00 91.06 173 CYS A CA 1
ATOM 1436 C C . CYS A 1 173 ? 8.466 -11.744 -29.707 1.00 91.06 173 CYS A C 1
ATOM 1438 O O . CYS A 1 173 ? 7.404 -11.492 -30.274 1.00 91.06 173 CYS A O 1
ATOM 1440 N N . ASP A 1 174 ? 8.819 -12.987 -29.373 1.00 85.19 174 ASP A N 1
ATOM 1441 C CA . ASP A 1 174 ? 8.001 -14.170 -29.675 1.00 85.19 174 ASP A CA 1
ATOM 1442 C C . ASP A 1 174 ? 6.863 -14.399 -28.658 1.00 85.19 174 ASP A C 1
ATOM 1444 O O . ASP A 1 174 ? 6.005 -15.273 -28.830 1.00 85.19 174 ASP A O 1
ATOM 1448 N N . VAL A 1 175 ? 6.825 -13.617 -27.575 1.00 87.88 175 VAL A N 1
ATOM 1449 C CA . VAL A 1 175 ? 5.838 -13.756 -26.505 1.00 87.88 175 VAL A CA 1
ATOM 1450 C C . VAL A 1 175 ? 4.536 -13.068 -26.897 1.00 87.88 175 VAL A C 1
ATOM 1452 O O . VAL A 1 175 ? 4.447 -11.851 -27.045 1.00 87.88 175 VAL A O 1
ATOM 1455 N N . ARG A 1 176 ? 3.462 -13.854 -26.990 1.00 84.19 176 ARG A N 1
ATOM 1456 C CA . ARG A 1 176 ? 2.111 -13.324 -27.200 1.00 84.19 176 ARG A CA 1
ATOM 1457 C C . ARG A 1 176 ? 1.551 -12.792 -25.882 1.00 84.19 176 ARG A C 1
ATOM 1459 O O . ARG A 1 176 ? 0.968 -13.544 -25.102 1.00 84.19 176 ARG A O 1
ATOM 1466 N N . GLU A 1 177 ? 1.692 -11.491 -25.646 1.00 77.38 177 GLU A N 1
ATOM 1467 C CA . GLU A 1 177 ? 0.930 -10.805 -24.602 1.00 77.38 177 GLU A CA 1
ATOM 1468 C C . GLU A 1 177 ? -0.571 -10.960 -24.895 1.00 77.38 177 GLU A C 1
ATOM 1470 O O . GLU A 1 177 ? -1.035 -10.675 -26.000 1.00 77.38 177 GLU A O 1
ATOM 1475 N N . GLY A 1 178 ? -1.341 -11.482 -23.937 1.00 70.19 178 GLY A N 1
ATOM 1476 C CA . GLY A 1 178 ? -2.773 -11.719 -24.127 1.00 70.19 178 GLY A CA 1
ATOM 1477 C C . GLY A 1 178 ? -3.527 -10.472 -24.619 1.00 70.19 178 GLY A C 1
ATOM 1478 O O . GLY A 1 178 ? -3.136 -9.338 -24.356 1.00 70.19 178 GLY A O 1
ATOM 1479 N N . GLY A 1 179 ? -4.647 -10.674 -25.322 1.00 63.62 179 GLY A N 1
ATOM 1480 C CA . GLY A 1 179 ? -5.482 -9.571 -25.811 1.00 63.62 179 GLY A CA 1
ATOM 1481 C C . GLY A 1 179 ? -6.064 -8.701 -24.682 1.00 63.62 179 GLY A C 1
ATOM 1482 O O . GLY A 1 179 ? -6.009 -9.091 -23.511 1.00 63.62 179 GLY A O 1
ATOM 1483 N N . PRO A 1 180 ? -6.674 -7.544 -25.014 1.00 57.53 180 PRO A N 1
ATOM 1484 C CA . PRO A 1 180 ? -7.216 -6.602 -24.037 1.00 57.53 180 PRO A CA 1
ATOM 1485 C C . PRO A 1 180 ? -8.003 -7.336 -22.955 1.00 57.53 180 PRO A C 1
ATOM 1487 O O . PRO A 1 180 ? -8.877 -8.143 -23.291 1.00 57.53 180 PRO A O 1
ATOM 1490 N N . ARG A 1 181 ? -7.687 -7.080 -21.673 1.00 54.88 181 ARG A N 1
ATOM 1491 C CA . ARG A 1 181 ? -8.391 -7.676 -20.526 1.00 54.88 181 ARG A CA 1
ATOM 1492 C C . ARG A 1 181 ? -9.887 -7.513 -20.771 1.00 54.88 181 ARG A C 1
ATOM 1494 O O . ARG A 1 181 ? -10.412 -6.407 -20.645 1.00 54.88 181 ARG A O 1
ATOM 1501 N N . ARG A 1 182 ? -10.562 -8.595 -21.181 1.00 49.16 182 ARG A N 1
ATOM 1502 C CA . ARG A 1 182 ? -12.000 -8.561 -21.450 1.00 49.16 182 ARG A CA 1
ATOM 1503 C C . ARG A 1 182 ? -12.635 -8.074 -20.158 1.00 49.16 182 ARG A C 1
ATOM 1505 O O . ARG A 1 182 ? -12.455 -8.700 -19.114 1.00 49.16 182 ARG A O 1
ATOM 1512 N N . GLY A 1 183 ? -13.279 -6.909 -20.220 1.00 47.25 183 GLY A N 1
ATOM 1513 C CA . GLY A 1 183 ? -13.925 -6.310 -19.063 1.00 47.25 183 GLY A CA 1
ATOM 1514 C C . GLY A 1 183 ? -14.814 -7.334 -18.363 1.00 47.25 183 GLY A C 1
ATOM 1515 O O . GLY A 1 183 ? -15.306 -8.275 -18.991 1.00 47.25 183 GLY A O 1
ATOM 1516 N N . ARG A 1 184 ? -14.989 -7.152 -17.050 1.00 48.91 184 ARG A N 1
ATOM 1517 C CA . ARG A 1 184 ? -15.885 -7.945 -16.201 1.00 48.91 184 ARG A CA 1
ATOM 1518 C C . ARG A 1 184 ? -17.148 -8.313 -16.987 1.00 48.91 184 ARG A C 1
ATOM 1520 O O . ARG A 1 184 ? -17.907 -7.418 -17.363 1.00 48.91 184 ARG A O 1
ATOM 1527 N N . ARG A 1 185 ? -17.349 -9.608 -17.270 1.00 46.12 185 ARG A N 1
ATOM 1528 C CA . ARG A 1 185 ? -18.584 -10.081 -17.913 1.00 46.12 185 ARG A CA 1
ATOM 1529 C C . ARG A 1 185 ? -19.768 -9.545 -17.093 1.00 46.12 185 ARG A C 1
ATOM 1531 O O . ARG A 1 185 ? -19.714 -9.642 -15.863 1.00 46.12 185 ARG A O 1
ATOM 1538 N N . PRO A 1 186 ? -20.810 -8.970 -17.719 1.00 46.72 186 PRO A N 1
ATOM 1539 C CA . PRO A 1 186 ? -22.053 -8.706 -17.011 1.00 46.72 186 PRO A CA 1
ATOM 1540 C C . PRO A 1 186 ? -22.519 -10.023 -16.386 1.00 46.72 186 PRO A C 1
ATOM 1542 O O . PRO A 1 186 ? -22.446 -11.062 -17.047 1.00 46.72 186 PRO A O 1
ATOM 1545 N N . ASN A 1 187 ? -22.944 -9.989 -15.120 1.00 42.66 187 ASN A N 1
ATOM 1546 C CA . ASN A 1 187 ? -23.553 -11.148 -14.471 1.00 42.66 187 ASN A CA 1
ATOM 1547 C C . ASN A 1 187 ? -24.629 -11.712 -15.402 1.00 42.66 187 ASN A C 1
ATOM 1549 O O . ASN A 1 187 ? -25.539 -10.990 -15.812 1.00 42.66 187 ASN A O 1
ATOM 1553 N N . ARG A 1 188 ? -24.487 -12.987 -15.764 1.00 41.66 188 ARG A N 1
ATOM 1554 C CA . ARG A 1 188 ? -25.495 -13.715 -16.530 1.00 41.66 188 ARG A CA 1
ATOM 1555 C C . ARG A 1 188 ? -26.786 -13.694 -15.695 1.00 41.66 188 ARG A C 1
ATOM 1557 O O . ARG A 1 188 ? -26.708 -14.048 -14.518 1.00 41.66 188 ARG A O 1
ATOM 1564 N N . PRO A 1 189 ? -27.937 -13.261 -16.235 1.00 43.62 189 PRO A N 1
ATOM 1565 C CA . PRO A 1 189 ? -29.203 -13.423 -15.537 1.00 43.62 189 PRO A CA 1
ATOM 1566 C C . PRO A 1 189 ? -29.426 -14.918 -15.304 1.00 43.62 189 PRO A C 1
ATOM 1568 O O . PRO A 1 189 ? -29.251 -15.717 -16.228 1.00 43.62 189 PRO A O 1
ATOM 1571 N N . SER A 1 190 ? -29.748 -15.289 -14.067 1.00 37.06 190 SER A N 1
ATOM 1572 C CA . SER A 1 190 ? -30.163 -16.653 -13.737 1.00 37.06 190 SER A CA 1
ATOM 1573 C C . SER A 1 190 ? -31.400 -17.008 -14.571 1.00 37.06 190 SER A C 1
ATOM 1575 O O . SER A 1 190 ? -32.315 -16.183 -14.639 1.00 37.06 190 SER A O 1
ATOM 1577 N N . PRO A 1 191 ? -31.465 -18.185 -15.213 1.00 38.91 191 PRO A N 1
ATOM 1578 C CA . PRO A 1 191 ? -32.670 -18.610 -15.901 1.00 38.91 191 PRO A CA 1
ATOM 1579 C C . PRO A 1 191 ? -33.679 -19.109 -14.863 1.00 38.91 191 PRO A C 1
ATOM 1581 O O . PRO A 1 191 ? -33.385 -20.025 -14.097 1.00 38.91 191 PRO A O 1
ATOM 1584 N N . GLY A 1 192 ? -34.861 -18.496 -14.840 1.00 35.59 192 GLY A N 1
ATOM 1585 C CA . GLY A 1 192 ? -36.019 -19.030 -14.127 1.00 35.59 192 GLY A CA 1
ATOM 1586 C C . GLY A 1 192 ? -36.845 -17.973 -13.408 1.00 35.59 192 GLY A C 1
ATOM 1587 O O . GLY A 1 192 ? -36.591 -17.684 -12.239 1.00 35.59 192 GLY A O 1
ATOM 1588 N N . LYS A 1 193 ? -37.864 -17.449 -14.095 1.00 32.69 193 LYS A N 1
ATOM 1589 C CA . LYS A 1 193 ? -39.285 -17.656 -13.759 1.00 32.69 193 LYS A CA 1
ATOM 1590 C C . LYS A 1 193 ? -40.157 -16.837 -14.714 1.00 32.69 193 LYS A C 1
ATOM 1592 O O . LYS A 1 193 ? -40.024 -15.619 -14.797 1.00 32.69 193 LYS A O 1
ATOM 1597 N N . ASP A 1 194 ? -40.995 -17.561 -15.442 1.00 32.12 194 ASP A N 1
ATOM 1598 C CA . ASP A 1 194 ? -42.048 -17.053 -16.310 1.00 32.12 194 ASP A CA 1
ATOM 1599 C C . ASP A 1 194 ? -43.173 -16.362 -15.530 1.00 32.12 194 ASP A C 1
ATOM 1601 O O . ASP A 1 194 ? -43.411 -16.672 -14.361 1.00 32.12 194 ASP A O 1
ATOM 1605 N N . ALA A 1 195 ? -43.898 -15.525 -16.282 1.00 29.98 195 ALA A N 1
ATOM 1606 C CA . ALA A 1 195 ? -45.224 -14.963 -16.022 1.00 29.98 195 ALA A CA 1
ATOM 1607 C C . ALA A 1 195 ? -45.293 -13.925 -14.874 1.00 29.98 195 ALA A C 1
ATOM 1609 O O . ALA A 1 195 ? -44.710 -14.075 -13.813 1.00 29.98 195 ALA A O 1
ATOM 1610 N N . THR A 1 196 ? -46.001 -12.803 -14.990 1.00 28.81 196 THR A N 1
ATOM 1611 C CA . THR A 1 196 ? -47.269 -12.600 -15.692 1.00 28.81 196 THR A CA 1
ATOM 1612 C C . THR A 1 196 ? -47.461 -11.104 -15.949 1.00 28.81 196 THR A C 1
ATOM 1614 O O . THR A 1 196 ? -46.998 -10.255 -15.189 1.00 28.81 196 THR A O 1
ATOM 1617 N N . THR A 1 197 ? -48.129 -10.824 -17.059 1.00 38.66 197 THR A N 1
ATOM 1618 C CA . THR A 1 197 ? -48.891 -9.626 -17.413 1.00 38.66 197 THR A CA 1
ATOM 1619 C C . THR A 1 197 ? -49.501 -8.907 -16.205 1.00 38.66 197 THR A C 1
ATOM 1621 O O . THR A 1 197 ? -50.119 -9.556 -15.375 1.00 38.66 197 THR A O 1
ATOM 1624 N N . ASP A 1 198 ? -49.374 -7.577 -16.143 1.00 27.17 198 ASP A N 1
ATOM 1625 C CA . ASP A 1 198 ? -50.551 -6.700 -16.091 1.00 27.17 198 ASP A CA 1
ATOM 1626 C C . ASP A 1 198 ? -50.182 -5.218 -16.254 1.00 27.17 198 ASP A C 1
ATOM 1628 O O . ASP A 1 198 ? -49.401 -4.627 -15.508 1.00 27.17 198 ASP A O 1
ATOM 1632 N N . ARG A 1 199 ? -50.776 -4.623 -17.293 1.00 34.69 199 ARG A N 1
ATOM 1633 C CA . ARG A 1 199 ? -50.955 -3.176 -17.455 1.00 34.69 199 ARG A CA 1
ATOM 1634 C C . ARG A 1 199 ? -52.143 -2.752 -16.590 1.00 34.69 199 ARG A C 1
ATOM 1636 O O . ARG A 1 199 ? -53.102 -3.510 -16.492 1.00 34.69 199 ARG A O 1
ATOM 1643 N N . PRO A 1 200 ? -52.217 -1.468 -16.222 1.00 28.67 200 PRO A N 1
ATOM 1644 C CA . PRO A 1 200 ? -53.491 -0.776 -16.277 1.00 28.67 200 PRO A CA 1
ATOM 1645 C C . PRO A 1 200 ? -53.466 0.296 -17.366 1.00 28.67 200 PRO A C 1
ATOM 1647 O O . PRO A 1 200 ? -52.518 1.068 -17.516 1.00 28.67 200 PRO A O 1
ATOM 1650 N N . ALA A 1 201 ? -54.537 0.298 -18.152 1.00 28.83 201 ALA A N 1
ATOM 1651 C CA . ALA A 1 201 ? -54.914 1.341 -19.088 1.00 28.83 201 ALA A CA 1
ATOM 1652 C C . ALA A 1 201 ? -55.966 2.241 -18.434 1.00 28.83 201 ALA A C 1
ATOM 1654 O O . ALA A 1 201 ? -56.914 1.712 -17.861 1.00 28.83 201 ALA A O 1
ATOM 1655 N N . THR A 1 202 ? -55.829 3.564 -18.546 1.00 26.92 202 THR A N 1
ATOM 1656 C CA . THR A 1 202 ? -56.902 4.590 -18.507 1.00 26.92 202 THR A CA 1
ATOM 1657 C C . THR A 1 202 ? -56.218 5.961 -18.660 1.00 26.92 202 THR A C 1
ATOM 1659 O O . THR A 1 202 ? -55.146 6.148 -18.103 1.00 26.92 202 THR A O 1
ATOM 1662 N N . MET A 1 203 ? -56.663 6.968 -19.412 1.00 29.17 203 MET A N 1
ATOM 1663 C CA . MET A 1 203 ? -57.894 7.275 -20.144 1.00 29.17 203 MET A CA 1
ATOM 1664 C C . MET A 1 203 ? -57.501 8.022 -21.431 1.00 29.17 203 MET A C 1
ATOM 1666 O O . MET A 1 203 ? -56.517 8.763 -21.446 1.00 29.17 203 MET A O 1
ATOM 1670 N N . ALA A 1 204 ? -58.298 7.865 -22.484 1.00 31.27 204 ALA A N 1
ATOM 1671 C CA . ALA A 1 204 ? -58.268 8.732 -23.653 1.00 31.27 204 ALA A CA 1
ATOM 1672 C C . ALA A 1 204 ? -58.908 10.092 -23.331 1.00 31.27 204 ALA A C 1
ATOM 1674 O O . ALA A 1 204 ? -59.896 10.147 -22.603 1.00 31.27 204 ALA A O 1
ATOM 1675 N N . SER A 1 205 ? -58.405 11.158 -23.950 1.00 26.42 205 SER A N 1
ATOM 1676 C CA . SER A 1 205 ? -59.257 12.277 -24.347 1.00 26.42 205 SER A CA 1
ATOM 1677 C C . SER A 1 205 ? -58.885 12.687 -25.762 1.00 26.42 205 SER A C 1
ATOM 1679 O O . SER A 1 205 ? -57.746 13.037 -26.068 1.00 26.42 205 SER A O 1
ATOM 1681 N N . THR A 1 206 ? -59.880 12.517 -26.616 1.00 33.56 206 THR A N 1
ATOM 1682 C CA . THR A 1 206 ? -59.980 12.845 -28.029 1.00 33.56 206 THR A CA 1
ATOM 1683 C C . THR A 1 206 ? -59.650 14.312 -28.275 1.00 33.56 206 THR A C 1
ATOM 1685 O O . THR A 1 206 ? -60.025 15.153 -27.469 1.00 33.56 206 THR A O 1
ATOM 1688 N N . LEU A 1 207 ? -59.015 14.605 -29.411 1.00 29.59 207 LEU A N 1
ATOM 1689 C CA . LEU A 1 207 ? -59.402 15.651 -30.368 1.00 29.59 207 LEU A CA 1
ATOM 1690 C C . LEU A 1 207 ? -58.444 15.544 -31.566 1.00 29.59 207 LEU A C 1
ATOM 1692 O O . LEU A 1 207 ? -57.296 15.978 -31.523 1.00 29.59 207 LEU A O 1
ATOM 1696 N N . THR A 1 208 ? -58.918 14.909 -32.634 1.00 41.75 208 THR A N 1
ATOM 1697 C CA . THR A 1 208 ? -58.297 14.942 -33.965 1.00 41.75 208 THR A CA 1
ATOM 1698 C C . THR A 1 208 ? -58.418 16.342 -34.560 1.00 41.75 208 THR A C 1
ATOM 1700 O O . THR A 1 208 ? -59.529 16.869 -34.637 1.00 41.75 208 THR A O 1
ATOM 1703 N N . PRO A 1 209 ? -57.307 16.931 -35.022 1.00 29.73 209 PRO A N 1
ATOM 1704 C CA . PRO A 1 209 ? -57.332 17.526 -36.364 1.00 29.73 209 PRO A CA 1
ATOM 1705 C C . PRO A 1 209 ? -56.421 16.810 -37.382 1.00 29.73 209 PRO A C 1
ATOM 1707 O O . PRO A 1 209 ? -55.516 16.068 -37.028 1.00 29.73 209 PRO A O 1
ATOM 1710 N N . SER A 1 210 ? -56.735 17.021 -38.663 1.00 37.53 210 SER A N 1
ATOM 1711 C CA . SER A 1 210 ? -56.242 16.383 -39.897 1.00 37.53 210 SER A CA 1
ATOM 1712 C C . SER A 1 210 ? -54.826 15.756 -39.910 1.00 37.53 210 SER A C 1
ATOM 1714 O O . SER A 1 210 ? -53.854 16.407 -39.518 1.00 37.53 210 SER A O 1
ATOM 1716 N N . PRO A 1 211 ? -54.662 14.542 -40.490 1.00 45.38 211 PRO A N 1
ATOM 1717 C CA . PRO A 1 211 ? -53.473 13.699 -40.298 1.00 45.38 211 PRO A CA 1
ATOM 1718 C C . PRO A 1 211 ? -52.197 14.170 -41.015 1.00 45.38 211 PRO A C 1
ATOM 1720 O O . PRO A 1 211 ? -51.112 13.682 -40.708 1.00 45.38 211 PRO A O 1
ATOM 1723 N N . SER A 1 212 ? -52.286 15.107 -41.959 1.00 47.31 212 SER A N 1
ATOM 1724 C CA . SER A 1 212 ? -51.137 15.593 -42.735 1.00 47.31 212 SER A CA 1
ATOM 1725 C C . SER A 1 212 ? -50.402 16.768 -42.077 1.00 47.31 212 SER A C 1
ATOM 1727 O O . SER A 1 212 ? -49.176 16.766 -42.061 1.00 47.31 212 SER A O 1
ATOM 1729 N N . LEU A 1 213 ? -51.117 17.722 -41.466 1.00 40.69 213 LEU A N 1
ATOM 1730 C CA . LEU A 1 213 ? -50.511 18.903 -40.822 1.00 40.69 213 LEU A CA 1
ATOM 1731 C C . LEU A 1 213 ? -49.953 18.595 -39.418 1.00 40.69 213 LEU A C 1
ATOM 1733 O O . LEU A 1 213 ? -48.912 19.122 -39.039 1.00 40.69 213 LEU A O 1
ATOM 1737 N N . GLN A 1 214 ? -50.566 17.665 -38.671 1.00 46.91 214 GLN A N 1
ATOM 1738 C CA . GLN A 1 214 ? -50.043 17.222 -37.367 1.00 46.91 214 GLN A CA 1
ATOM 1739 C C . GLN A 1 214 ? -48.736 16.428 -37.467 1.00 46.91 214 GLN A C 1
ATOM 1741 O O . GLN A 1 214 ? -47.937 16.430 -36.531 1.00 46.91 214 GLN A O 1
ATOM 1746 N N . ARG A 1 215 ? -48.512 15.736 -38.591 1.00 49.66 215 ARG A N 1
ATOM 1747 C CA . ARG A 1 215 ? -47.311 14.923 -38.814 1.00 49.66 215 ARG A CA 1
ATOM 1748 C C . ARG A 1 215 ? -46.064 15.796 -38.941 1.00 49.66 215 ARG A C 1
ATOM 1750 O O . ARG A 1 215 ? -45.023 15.437 -38.404 1.00 49.66 215 ARG A O 1
ATOM 1757 N N . GLU A 1 216 ? -46.177 16.947 -39.599 1.00 49.47 216 GLU A N 1
ATOM 1758 C CA . GLU A 1 216 ? -45.070 17.896 -39.765 1.00 49.47 216 GLU A CA 1
ATOM 1759 C C . GLU A 1 216 ? -44.761 18.645 -38.459 1.00 49.47 216 GLU A C 1
ATOM 1761 O O . GLU A 1 216 ? -43.593 18.780 -38.095 1.00 49.47 216 GLU A O 1
ATOM 1766 N N . ASP A 1 217 ? -45.783 19.036 -37.688 1.00 48.81 217 ASP A N 1
ATOM 1767 C CA . ASP A 1 217 ? -45.590 19.698 -36.389 1.00 48.81 217 ASP A CA 1
ATOM 1768 C C . ASP A 1 217 ? -45.087 18.744 -35.286 1.00 48.81 217 ASP A C 1
ATOM 1770 O O . ASP A 1 217 ? -44.265 19.141 -34.455 1.00 48.81 217 ASP A O 1
ATOM 1774 N N . ALA A 1 218 ? -45.480 17.463 -35.305 1.00 55.00 218 ALA A N 1
ATOM 1775 C CA . ALA A 1 218 ? -44.962 16.442 -34.386 1.00 55.00 218 ALA A CA 1
ATOM 1776 C C . ALA A 1 218 ? -43.487 16.074 -34.651 1.00 55.00 218 ALA A C 1
ATOM 1778 O O . ALA A 1 218 ? -42.799 15.612 -33.738 1.00 55.00 218 ALA A O 1
ATOM 1779 N N . LEU A 1 219 ? -42.984 16.304 -35.871 1.00 54.75 219 LEU A N 1
ATOM 1780 C CA . LEU A 1 219 ? -41.584 16.074 -36.249 1.00 54.75 219 LEU A CA 1
ATOM 1781 C C . LEU A 1 219 ? -40.662 17.240 -35.862 1.00 54.75 219 LEU A C 1
ATOM 1783 O O . LEU A 1 219 ? -39.487 17.003 -35.578 1.00 54.75 219 LEU A O 1
ATOM 1787 N N . ARG A 1 220 ? -41.182 18.472 -35.756 1.00 57.16 220 ARG A N 1
ATOM 1788 C CA . ARG A 1 220 ? -40.380 19.674 -35.453 1.00 57.16 220 ARG A CA 1
ATOM 1789 C C . ARG A 1 220 ? -39.730 19.651 -34.070 1.00 57.16 220 ARG A C 1
ATOM 1791 O O . ARG A 1 220 ? -38.598 20.107 -33.917 1.00 57.16 220 ARG A O 1
ATOM 1798 N N . VAL A 1 221 ? -40.412 19.114 -33.055 1.00 55.53 221 VAL A N 1
ATOM 1799 C CA . VAL A 1 221 ? -39.893 19.088 -31.672 1.00 55.53 221 VAL A CA 1
ATOM 1800 C C . VAL A 1 221 ? -38.759 18.055 -31.500 1.00 55.53 221 VAL A C 1
ATOM 1802 O O . VAL A 1 221 ? -37.702 18.423 -30.974 1.00 55.53 221 VAL A O 1
ATOM 1805 N N . PRO A 1 222 ? -38.889 16.797 -31.977 1.00 58.59 222 PRO A N 1
ATOM 1806 C CA . PRO A 1 222 ? -37.776 15.847 -32.027 1.00 58.59 222 PRO A CA 1
ATOM 1807 C C . PRO A 1 222 ? -36.623 16.309 -32.926 1.00 58.59 222 PRO A C 1
ATOM 1809 O O . PRO A 1 222 ? -35.463 16.132 -32.554 1.00 58.59 222 PRO A O 1
ATOM 1812 N N . GLU A 1 223 ? -36.917 16.937 -34.068 1.00 60.03 223 GLU A N 1
ATOM 1813 C CA . GLU A 1 223 ? -35.908 17.458 -34.994 1.00 60.03 223 GLU A CA 1
ATOM 1814 C C . GLU A 1 223 ? -35.064 18.562 -34.354 1.00 60.03 223 GLU A C 1
ATOM 1816 O O . GLU A 1 223 ? -33.834 18.474 -34.343 1.00 60.03 223 GLU A O 1
ATOM 1821 N N . ALA A 1 224 ? -35.707 19.546 -33.720 1.00 61.03 224 ALA A N 1
ATOM 1822 C CA . ALA A 1 224 ? -35.015 20.601 -32.991 1.00 61.03 224 ALA A CA 1
ATOM 1823 C C . ALA A 1 224 ? -34.149 20.028 -31.858 1.00 61.03 224 ALA A C 1
ATOM 1825 O O . ALA A 1 224 ? -33.029 20.496 -31.640 1.00 61.03 224 ALA A O 1
ATOM 1826 N N . HIS A 1 225 ? -34.610 18.981 -31.165 1.00 63.38 225 HIS A N 1
ATOM 1827 C CA . HIS A 1 225 ? -33.835 18.325 -30.111 1.00 63.38 225 HIS A CA 1
ATOM 1828 C C . HIS A 1 225 ? -32.623 17.551 -30.657 1.00 63.38 225 HIS A C 1
ATOM 1830 O O . HIS A 1 225 ? -31.552 17.580 -30.052 1.00 63.38 225 HIS A O 1
ATOM 1836 N N . VAL A 1 226 ? -32.755 16.889 -31.808 1.00 65.38 226 VAL A N 1
ATOM 1837 C CA . VAL A 1 226 ? -31.641 16.203 -32.484 1.00 65.38 226 VAL A CA 1
ATOM 1838 C C . VAL A 1 226 ? -30.619 17.205 -33.040 1.00 65.38 226 VAL A C 1
ATOM 1840 O O . VAL A 1 226 ? -29.420 16.944 -32.957 1.00 65.38 226 VAL A O 1
ATOM 1843 N N . GLN A 1 227 ? -31.063 18.360 -33.544 1.00 66.88 227 GLN A N 1
ATOM 1844 C CA . GLN A 1 227 ? -30.193 19.395 -34.119 1.00 66.88 227 GLN A CA 1
ATOM 1845 C C . GLN A 1 227 ? -29.482 20.256 -33.064 1.00 66.88 227 GLN A C 1
ATOM 1847 O O . GLN A 1 227 ? -28.299 20.564 -33.199 1.00 66.88 227 GLN A O 1
ATOM 1852 N N . THR A 1 228 ? -30.196 20.686 -32.020 1.00 68.56 228 THR A N 1
ATOM 1853 C CA . THR A 1 228 ? -29.739 21.798 -31.164 1.00 68.56 228 THR A CA 1
ATOM 1854 C C . THR A 1 228 ? -29.332 21.386 -29.754 1.00 68.56 228 THR A C 1
ATOM 1856 O O . THR A 1 228 ? -28.627 22.150 -29.084 1.00 68.56 228 THR A O 1
ATOM 1859 N N . ALA A 1 229 ? -29.695 20.186 -29.286 1.00 73.38 229 ALA A N 1
ATOM 1860 C CA . ALA A 1 229 ? -29.352 19.761 -27.933 1.00 73.38 229 ALA A CA 1
ATOM 1861 C C . ALA A 1 229 ? -27.837 19.556 -27.768 1.00 73.38 229 ALA A C 1
ATOM 1863 O O . ALA A 1 229 ? -27.133 19.072 -28.653 1.00 73.38 229 ALA A O 1
ATOM 1864 N N . VAL A 1 230 ? -27.308 19.898 -26.591 1.00 73.94 230 VAL A N 1
ATOM 1865 C CA . VAL A 1 230 ? -25.901 19.623 -26.233 1.00 73.94 230 VAL A CA 1
ATOM 1866 C C . VAL A 1 230 ? -25.663 18.117 -26.055 1.00 73.94 230 VAL A C 1
ATOM 1868 O O . VAL A 1 230 ? -24.562 17.623 -26.277 1.00 73.94 230 VAL A O 1
ATOM 1871 N N . LYS A 1 231 ? -26.705 17.376 -25.656 1.00 82.50 231 LYS A N 1
ATOM 1872 C CA . LYS A 1 231 ? -26.713 15.912 -25.539 1.00 82.50 231 LYS A CA 1
ATOM 1873 C C . LYS A 1 231 ? -28.000 15.373 -26.163 1.00 82.50 231 LYS A C 1
ATOM 1875 O O . LYS A 1 231 ? -28.972 15.199 -25.428 1.00 82.50 231 LYS A O 1
ATOM 1880 N N . PRO A 1 232 ? -28.025 15.125 -27.482 1.00 83.69 232 PRO A N 1
ATOM 1881 C CA . PRO A 1 232 ? -29.222 14.619 -28.134 1.00 83.69 232 PRO A CA 1
ATOM 1882 C C . PRO A 1 232 ? -29.598 13.249 -27.564 1.00 83.69 232 PRO A C 1
ATOM 1884 O O . PRO A 1 232 ? -28.733 12.455 -27.171 1.00 83.69 232 PRO A O 1
ATOM 1887 N N . LEU A 1 233 ? -30.899 12.987 -27.491 1.00 85.25 233 LEU A N 1
ATOM 1888 C CA . LEU A 1 233 ? -31.460 11.707 -27.054 1.00 85.25 233 LEU A CA 1
ATOM 1889 C C . LEU A 1 233 ? -32.109 10.919 -28.200 1.00 85.25 233 LEU A C 1
ATOM 1891 O O . LEU A 1 233 ? -32.420 9.745 -28.014 1.00 85.25 233 LEU A O 1
ATOM 1895 N N . GLY A 1 234 ? -32.258 11.526 -29.380 1.00 85.56 234 GLY A N 1
ATOM 1896 C CA . GLY A 1 234 ? -32.663 10.863 -30.622 1.00 85.56 234 GLY A CA 1
ATOM 1897 C C . GLY A 1 234 ? -31.477 10.597 -31.553 1.00 85.56 234 GLY A C 1
ATOM 1898 O O . GLY A 1 234 ? -30.453 11.278 -31.483 1.00 85.56 234 GLY A O 1
ATOM 1899 N N . CYS A 1 235 ? -31.608 9.593 -32.420 1.00 89.12 235 CYS A N 1
ATOM 1900 C CA . CYS A 1 235 ? -30.596 9.258 -33.422 1.00 89.12 235 CYS A CA 1
ATOM 1901 C C . CYS A 1 235 ? -30.831 10.052 -34.710 1.00 89.12 235 CYS A C 1
ATOM 1903 O O . CYS A 1 235 ? -31.840 9.835 -35.375 1.00 89.12 235 CYS A O 1
ATOM 1905 N N . PHE A 1 236 ? -29.892 10.929 -35.088 1.00 87.81 236 PHE A N 1
ATOM 1906 C CA . PHE A 1 236 ? -29.998 11.712 -36.329 1.00 87.81 236 PHE A CA 1
ATOM 1907 C C . PHE A 1 236 ? -30.072 10.822 -37.578 1.00 87.81 236 PHE A C 1
ATOM 1909 O O . PHE A 1 236 ? -30.785 11.149 -38.521 1.00 87.81 236 PHE A O 1
ATOM 1916 N N . GLN A 1 237 ? -29.386 9.677 -37.561 1.00 88.25 237 GLN A N 1
ATOM 1917 C CA . GLN A 1 237 ? -29.334 8.755 -38.692 1.00 88.25 237 GLN A CA 1
ATOM 1918 C C . GLN A 1 237 ? -30.659 8.010 -38.901 1.00 88.25 237 GLN A C 1
ATOM 1920 O O . GLN A 1 237 ? -31.119 7.901 -40.038 1.00 88.25 237 GLN A O 1
ATOM 1925 N N . CYS A 1 238 ? -31.308 7.563 -37.816 1.00 88.00 238 CYS A N 1
ATOM 1926 C CA . CYS A 1 238 ? -32.665 7.010 -37.883 1.00 88.00 238 CYS A CA 1
ATOM 1927 C C . CYS A 1 238 ? -33.664 8.095 -38.282 1.00 88.00 238 CYS A C 1
ATOM 1929 O O . CYS A 1 238 ? -34.513 7.869 -39.133 1.00 88.00 238 CYS A O 1
ATOM 1931 N N . PHE A 1 239 ? -33.549 9.293 -37.704 1.00 84.31 239 PHE A N 1
ATOM 1932 C CA . PHE A 1 239 ? -34.462 10.394 -37.999 1.00 84.31 239 PHE A CA 1
ATOM 1933 C C . PHE A 1 239 ? -34.430 10.793 -39.485 1.00 84.31 239 PHE A C 1
ATOM 1935 O O . PHE A 1 239 ? -35.480 10.968 -40.112 1.00 84.31 239 PHE A O 1
ATOM 1942 N N . GLY A 1 240 ? -33.225 10.886 -40.058 1.00 82.06 240 GLY A N 1
ATOM 1943 C CA . GLY A 1 240 ? -33.008 11.214 -41.467 1.00 82.06 240 GLY A CA 1
ATOM 1944 C C . GLY A 1 240 ? -33.429 10.114 -42.446 1.00 82.06 240 GLY A C 1
ATOM 1945 O O . GLY A 1 240 ? -33.618 10.402 -43.624 1.00 82.06 240 GLY A O 1
ATOM 1946 N N . ASN A 1 241 ? -33.611 8.868 -41.991 1.00 83.31 241 ASN A N 1
ATOM 1947 C CA . ASN A 1 241 ? -33.998 7.770 -42.871 1.00 83.31 241 ASN A CA 1
ATOM 1948 C C . ASN A 1 241 ? -35.502 7.815 -43.181 1.00 83.31 241 ASN A C 1
ATOM 1950 O O . ASN A 1 241 ? -36.322 7.452 -42.342 1.00 83.31 241 ASN A O 1
ATOM 1954 N N . ARG A 1 242 ? -35.871 8.250 -44.391 1.00 76.56 242 ARG A N 1
ATOM 1955 C CA . ARG A 1 242 ? -37.274 8.383 -44.827 1.00 76.56 242 ARG A CA 1
ATOM 1956 C C . ARG A 1 242 ? -37.969 7.049 -45.117 1.00 76.56 242 ARG A C 1
ATOM 1958 O O . ARG A 1 242 ? -39.190 7.041 -45.232 1.00 76.56 242 ARG A O 1
ATOM 1965 N N . GLU A 1 243 ? -37.217 5.956 -45.215 1.00 77.12 243 GLU A N 1
ATOM 1966 C CA . GLU A 1 243 ? -37.744 4.617 -45.506 1.00 77.12 243 GLU A CA 1
ATOM 1967 C C . GLU A 1 243 ? -38.137 3.844 -44.235 1.00 77.12 243 GLU A C 1
ATOM 1969 O O . GLU A 1 243 ? -38.840 2.838 -44.310 1.00 77.12 243 GLU A O 1
ATOM 1974 N N . GLU A 1 244 ? -37.719 4.307 -43.050 1.00 77.31 244 GLU A N 1
ATOM 1975 C CA . GLU A 1 244 ? -38.092 3.673 -41.784 1.00 77.31 244 GLU A CA 1
ATOM 1976 C C . GLU A 1 244 ? -39.460 4.128 -41.258 1.00 77.31 244 GLU A C 1
ATOM 1978 O O . GLU A 1 244 ? -39.920 5.246 -41.484 1.00 77.31 244 GLU A O 1
ATOM 1983 N N . SER A 1 245 ? -40.096 3.263 -40.462 1.00 78.81 245 SER A N 1
ATOM 1984 C CA . SER A 1 245 ? -41.315 3.601 -39.723 1.00 78.81 245 SER A CA 1
ATOM 1985 C C . SER A 1 245 ? -41.090 4.786 -38.780 1.00 78.81 245 SER A C 1
ATOM 1987 O O . SER A 1 245 ? -40.072 4.836 -38.082 1.00 78.81 245 SER A O 1
ATOM 1989 N N . ASP A 1 246 ? -42.092 5.652 -38.658 1.00 75.06 246 ASP A N 1
ATOM 1990 C CA . ASP A 1 246 ? -42.074 6.842 -37.802 1.00 75.06 246 ASP A CA 1
ATOM 1991 C C . ASP A 1 246 ? -41.679 6.537 -36.335 1.00 75.06 246 ASP A C 1
ATOM 1993 O O . ASP A 1 246 ? -40.922 7.298 -35.733 1.00 75.06 246 ASP A O 1
ATOM 1997 N N . GLU A 1 247 ? -42.061 5.376 -35.786 1.00 72.88 247 GLU A N 1
ATOM 1998 C CA . GLU A 1 247 ? -41.657 4.930 -34.437 1.00 72.88 247 GLU A CA 1
ATOM 1999 C C . GLU A 1 247 ? -40.142 4.711 -34.276 1.00 72.88 247 GLU A C 1
ATOM 2001 O O . GLU A 1 247 ? -39.570 4.990 -33.218 1.00 72.88 247 GLU A O 1
ATOM 2006 N N . ARG A 1 248 ? -39.466 4.210 -35.317 1.00 75.94 248 ARG A N 1
ATOM 2007 C CA . ARG A 1 248 ? -38.007 4.005 -35.308 1.00 75.94 248 ARG A CA 1
ATOM 2008 C C . ARG A 1 248 ? -37.266 5.313 -35.529 1.00 75.94 248 ARG A C 1
ATOM 2010 O O . ARG A 1 248 ? -36.307 5.596 -34.810 1.00 75.94 248 ARG A O 1
ATOM 2017 N N . ARG A 1 249 ? -37.761 6.136 -36.455 1.00 80.88 249 ARG A N 1
ATOM 2018 C CA . ARG A 1 249 ? -37.202 7.456 -36.769 1.00 80.88 249 ARG A CA 1
ATOM 2019 C C . ARG A 1 249 ? -37.246 8.396 -35.566 1.00 80.88 249 ARG A C 1
ATOM 2021 O O . ARG A 1 249 ? -36.280 9.104 -35.297 1.00 80.88 249 ARG A O 1
ATOM 2028 N N . MET A 1 250 ? -38.340 8.354 -34.805 1.00 78.69 250 MET A N 1
ATOM 2029 C CA . MET A 1 250 ? -38.559 9.182 -33.613 1.00 78.69 250 MET A CA 1
ATOM 2030 C C . MET A 1 250 ? -38.174 8.484 -32.303 1.00 78.69 250 MET A C 1
ATOM 2032 O O . MET A 1 250 ? -38.544 8.938 -31.217 1.00 78.69 250 MET A O 1
ATOM 2036 N N . LYS A 1 251 ? -37.406 7.389 -32.367 1.00 81.06 251 LYS A N 1
ATOM 2037 C CA . LYS A 1 251 ? -37.006 6.652 -31.169 1.00 81.06 251 LYS A CA 1
ATOM 2038 C C . LYS A 1 251 ? -36.162 7.525 -30.242 1.00 81.06 251 LYS A C 1
ATOM 2040 O O . LYS A 1 251 ? -35.010 7.859 -30.526 1.00 81.06 251 LYS A O 1
ATOM 2045 N N . HIS A 1 252 ? -36.732 7.821 -29.081 1.00 82.06 252 HIS A N 1
ATOM 2046 C CA . HIS A 1 252 ? -36.091 8.603 -28.038 1.00 82.06 252 HIS A CA 1
ATOM 2047 C C . HIS A 1 252 ? -35.471 7.692 -26.973 1.00 82.06 252 HIS A C 1
ATOM 2049 O O . HIS A 1 252 ? -36.141 6.864 -26.353 1.00 82.06 252 HIS A O 1
ATOM 2055 N N . TYR A 1 253 ? -34.171 7.841 -26.729 1.00 85.62 253 TYR A N 1
ATOM 2056 C CA . TYR A 1 253 ? -33.458 7.051 -25.732 1.00 85.62 253 TYR A CA 1
ATOM 2057 C C . TYR A 1 253 ? -33.537 7.704 -24.350 1.00 85.62 253 TYR A C 1
ATOM 2059 O O . TYR A 1 253 ? -33.303 8.896 -24.188 1.00 85.62 253 TYR A O 1
ATOM 2067 N N . SER A 1 254 ? -33.760 6.898 -23.308 1.00 82.44 254 SER A N 1
ATOM 2068 C CA . SER A 1 254 ? -33.831 7.388 -21.920 1.00 82.44 254 SER A CA 1
ATOM 2069 C C . SER A 1 254 ? -32.534 8.034 -21.412 1.00 82.44 254 SER A C 1
ATOM 2071 O O . SER A 1 254 ? -32.553 8.806 -20.457 1.00 82.44 254 SER A O 1
ATOM 2073 N N . ARG A 1 255 ? -31.382 7.705 -22.015 1.00 86.06 255 ARG A N 1
ATOM 2074 C CA . ARG A 1 255 ? -30.064 8.259 -21.669 1.00 86.06 255 ARG A CA 1
ATOM 2075 C C . ARG A 1 255 ? -29.200 8.412 -22.917 1.00 86.06 255 ARG A C 1
ATOM 2077 O O . ARG A 1 255 ? -29.122 7.491 -23.727 1.00 86.06 255 ARG A O 1
ATOM 2084 N N . HIS A 1 256 ? -28.406 9.482 -22.977 1.00 86.06 256 HIS A N 1
ATOM 2085 C CA . HIS A 1 256 ? -27.458 9.737 -24.074 1.00 86.06 256 HIS A CA 1
ATOM 2086 C C . HIS A 1 256 ? -26.452 8.585 -24.297 1.00 86.06 256 HIS A C 1
ATOM 2088 O O . HIS A 1 256 ? -26.099 8.254 -25.424 1.00 86.06 256 HIS A O 1
ATOM 2094 N N . LYS A 1 257 ? -26.043 7.879 -23.230 1.00 87.31 257 LYS A N 1
ATOM 2095 C CA . LYS A 1 257 ? -25.174 6.689 -23.344 1.00 87.31 257 LYS A CA 1
ATOM 2096 C C . LYS A 1 257 ? -25.815 5.541 -24.136 1.00 87.31 257 LYS A C 1
ATOM 2098 O O . LYS A 1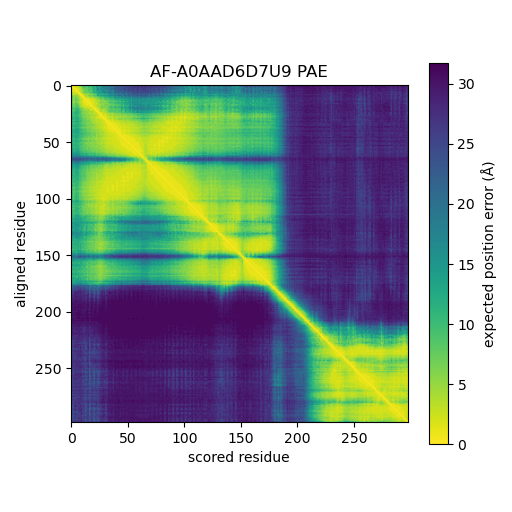 257 ? -25.094 4.744 -24.727 1.00 87.31 257 LYS A O 1
ATOM 2103 N N . HIS A 1 258 ? -27.142 5.419 -24.107 1.00 88.81 258 HIS A N 1
ATOM 2104 C CA . HIS A 1 258 ? -27.860 4.386 -24.855 1.00 88.81 258 HIS A CA 1
ATOM 2105 C C . HIS A 1 258 ? -27.944 4.748 -26.337 1.00 88.81 258 HIS A C 1
ATOM 2107 O O . HIS A 1 258 ? -27.740 3.872 -27.171 1.00 88.81 258 HIS A O 1
ATOM 2113 N N . LEU A 1 259 ? -28.124 6.034 -26.649 1.00 88.81 259 LEU A N 1
ATOM 2114 C CA . LEU A 1 259 ? -28.027 6.540 -28.015 1.00 88.81 259 LEU A CA 1
ATOM 2115 C C . LEU A 1 259 ? -26.641 6.264 -28.619 1.00 88.81 259 LEU A C 1
ATOM 2117 O O . LEU A 1 259 ? -26.551 5.651 -29.677 1.00 88.81 259 LEU A O 1
ATOM 2121 N N . LEU A 1 260 ? -25.561 6.636 -27.918 1.00 87.94 260 LEU A N 1
ATOM 2122 C CA . LEU A 1 260 ? -24.186 6.376 -28.378 1.00 87.94 260 LEU A CA 1
ATOM 2123 C C . LEU A 1 260 ? -23.937 4.887 -28.638 1.00 87.94 260 LEU A C 1
ATOM 2125 O O . LEU A 1 260 ? -23.265 4.516 -29.597 1.00 87.94 260 LEU A O 1
ATOM 2129 N N . ARG A 1 261 ? -24.487 4.024 -27.777 1.00 90.94 261 ARG A N 1
ATOM 2130 C CA . ARG A 1 261 ? -24.399 2.575 -27.947 1.00 90.94 261 ARG A CA 1
ATOM 2131 C C . ARG A 1 261 ? -25.127 2.121 -29.208 1.00 90.94 261 ARG A C 1
ATOM 2133 O O . ARG A 1 261 ? -24.552 1.371 -29.983 1.00 90.94 261 ARG A O 1
ATOM 2140 N N . HIS A 1 262 ? -26.366 2.559 -29.400 1.00 92.00 262 HIS A N 1
ATOM 2141 C CA . HIS A 1 262 ? -27.143 2.219 -30.586 1.00 92.00 262 HIS A CA 1
ATOM 2142 C C . HIS A 1 262 ? -26.431 2.666 -31.866 1.00 92.00 262 HIS A C 1
ATOM 2144 O O . HIS A 1 262 ? -26.261 1.847 -32.766 1.00 92.00 262 HIS A O 1
ATOM 2150 N N . PHE A 1 263 ? -25.940 3.907 -31.905 1.00 90.56 263 PHE A N 1
ATOM 2151 C CA . PHE A 1 263 ? -25.227 4.428 -33.067 1.00 90.56 263 PHE A CA 1
ATOM 2152 C C . PHE A 1 263 ? -24.003 3.570 -33.409 1.00 90.56 263 PHE A C 1
ATOM 2154 O O . PHE A 1 263 ? -23.850 3.147 -34.548 1.00 90.56 263 PHE A O 1
ATOM 2161 N N . ARG A 1 264 ? -23.177 3.225 -32.410 1.00 89.06 264 ARG A N 1
ATOM 2162 C CA . ARG A 1 264 ? -21.986 2.378 -32.605 1.00 89.06 264 ARG A CA 1
ATOM 2163 C C . ARG A 1 264 ? -22.289 1.002 -33.192 1.00 89.06 264 ARG A C 1
ATOM 2165 O O . ARG A 1 264 ? -21.456 0.479 -33.913 1.00 89.06 264 ARG A O 1
ATOM 2172 N N . TYR A 1 265 ? -23.425 0.408 -32.838 1.00 89.25 265 TYR A N 1
ATOM 2173 C CA . TYR A 1 265 ? -23.782 -0.935 -33.303 1.00 89.25 265 TYR A CA 1
ATOM 2174 C C . TYR A 1 265 ? -24.554 -0.949 -34.616 1.00 89.25 265 TYR A C 1
ATOM 2176 O O . TYR A 1 265 ? -24.574 -1.982 -35.270 1.00 89.25 265 TYR A O 1
ATOM 2184 N N . THR A 1 266 ? -25.226 0.151 -34.954 1.00 86.88 266 THR A N 1
ATOM 2185 C CA . THR A 1 266 ? -26.207 0.159 -36.049 1.00 86.88 266 THR A CA 1
ATOM 2186 C C . THR A 1 266 ? -25.765 1.030 -37.220 1.00 86.88 266 THR A C 1
ATOM 2188 O O . THR A 1 266 ? -26.058 0.674 -38.347 1.00 86.88 266 THR A O 1
ATOM 2191 N N . HIS A 1 267 ? -25.066 2.143 -36.962 1.00 90.88 267 HIS A N 1
ATOM 2192 C CA . HIS A 1 267 ? -24.839 3.214 -37.946 1.00 90.88 267 HIS A CA 1
ATOM 2193 C C . HIS A 1 267 ? -23.372 3.646 -38.082 1.00 90.88 267 HIS A C 1
ATOM 2195 O O . HIS A 1 267 ? -23.055 4.616 -38.774 1.00 90.88 267 HIS A O 1
ATOM 2201 N N . LEU A 1 268 ? -22.446 2.970 -37.393 1.00 87.44 268 LEU A N 1
ATOM 2202 C CA . LEU A 1 268 ? -21.024 3.310 -37.475 1.00 87.44 268 LEU A CA 1
ATOM 2203 C C . LEU A 1 268 ? -20.449 3.024 -38.869 1.00 87.44 26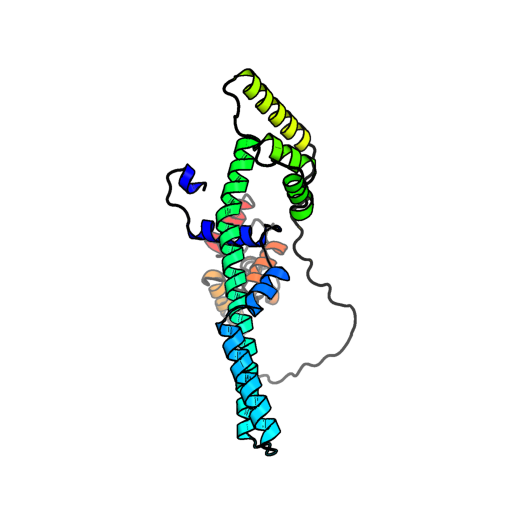8 LEU A C 1
ATOM 2205 O O . LEU A 1 268 ? -19.556 3.743 -39.308 1.00 87.44 268 LEU A O 1
ATOM 2209 N N . ASP A 1 269 ? -21.009 2.036 -39.564 1.00 86.69 269 ASP A N 1
ATOM 2210 C CA . ASP A 1 269 ? -20.549 1.594 -40.880 1.00 86.69 269 ASP A CA 1
ATOM 2211 C C . ASP A 1 269 ? -21.305 2.247 -42.050 1.00 86.69 269 ASP A C 1
ATOM 2213 O O . ASP A 1 269 ? -20.908 2.061 -43.198 1.00 86.69 269 ASP A O 1
ATOM 2217 N N . ASP A 1 270 ? -22.340 3.056 -41.785 1.00 86.12 270 ASP A N 1
ATOM 2218 C CA . ASP A 1 270 ? -23.199 3.646 -42.825 1.00 86.12 270 ASP A CA 1
ATOM 2219 C C . ASP A 1 270 ? -22.427 4.576 -43.776 1.00 86.12 270 ASP A C 1
ATOM 2221 O O . ASP A 1 270 ? -22.772 4.684 -44.949 1.00 86.12 270 ASP A O 1
ATOM 2225 N N . ARG A 1 271 ? -21.396 5.279 -43.273 1.00 83.94 271 ARG A N 1
ATOM 2226 C CA . ARG A 1 271 ? -20.535 6.245 -44.007 1.00 83.94 271 ARG A CA 1
ATOM 2227 C C . ARG A 1 271 ? -21.278 7.333 -44.803 1.00 83.94 271 ARG A C 1
ATOM 2229 O O . ARG A 1 271 ? -20.657 8.107 -45.536 1.00 83.94 271 ARG A O 1
ATOM 2236 N N . HIS A 1 272 ? -22.584 7.454 -44.619 1.00 87.25 272 HIS A N 1
ATOM 2237 C CA . HIS A 1 272 ? -23.458 8.441 -45.226 1.00 87.25 272 HIS A CA 1
ATOM 2238 C C . HIS A 1 272 ? -24.393 8.995 -44.154 1.00 87.25 272 HIS A C 1
ATOM 2240 O O . HIS A 1 272 ? -25.034 8.238 -43.430 1.00 87.25 272 HIS A O 1
ATOM 2246 N N . CYS A 1 273 ? -24.482 10.319 -44.051 1.00 89.50 273 CYS A N 1
ATOM 2247 C CA . CYS A 1 273 ? -25.408 10.976 -43.141 1.00 89.50 273 CYS A CA 1
ATOM 2248 C C . CYS A 1 273 ? -26.774 11.134 -43.796 1.00 89.50 273 CYS A C 1
ATOM 2250 O O . CYS A 1 273 ? -26.925 12.012 -44.642 1.00 89.50 273 CYS A O 1
ATOM 2252 N N . ASN A 1 274 ? -27.779 10.392 -43.327 1.00 86.75 274 ASN A N 1
ATOM 2253 C CA . ASN A 1 274 ? -29.165 10.540 -43.792 1.00 86.75 274 ASN A CA 1
ATOM 2254 C C . ASN A 1 274 ? -29.772 11.899 -43.399 1.00 86.75 274 ASN A C 1
ATOM 2256 O O . ASN A 1 274 ? -30.735 12.359 -44.002 1.00 86.75 274 ASN A O 1
ATOM 2260 N N . PHE A 1 275 ? -29.226 12.548 -42.367 1.00 84.81 275 PHE A N 1
ATOM 2261 C CA . PHE A 1 275 ? -29.732 13.823 -41.857 1.00 84.81 275 PHE A CA 1
ATOM 2262 C C . PHE A 1 275 ? -29.198 15.028 -42.642 1.00 84.81 275 PHE A C 1
ATOM 2264 O O . PHE A 1 275 ? -29.948 15.927 -43.003 1.00 84.81 275 PHE A O 1
ATOM 2271 N N . CYS A 1 276 ? -27.893 15.046 -42.923 1.00 85.00 276 CYS A N 1
ATOM 2272 C CA . CYS A 1 276 ? -27.246 16.088 -43.726 1.00 85.00 276 CYS A CA 1
ATOM 2273 C C . CYS A 1 276 ? -27.197 15.756 -45.223 1.00 85.00 276 CYS A C 1
ATOM 2275 O O . CYS A 1 276 ? -26.740 16.592 -46.000 1.00 85.00 276 CYS A O 1
ATOM 2277 N N . ASN A 1 277 ? -27.597 14.541 -45.606 1.00 83.88 277 ASN A N 1
ATOM 2278 C CA . ASN A 1 277 ? -27.467 13.970 -46.945 1.00 83.88 277 ASN A CA 1
ATOM 2279 C C . ASN A 1 277 ? -26.031 14.073 -47.508 1.00 83.88 277 ASN A C 1
ATOM 2281 O O . ASN A 1 277 ? -25.814 14.518 -48.634 1.00 83.88 277 ASN A O 1
ATOM 2285 N N . LYS A 1 278 ? -25.024 13.715 -46.696 1.00 84.06 278 LYS A N 1
ATOM 2286 C CA . LYS A 1 278 ? -23.593 13.813 -47.052 1.00 84.06 278 LYS A CA 1
ATOM 2287 C C . LYS A 1 278 ? -22.912 12.453 -46.994 1.00 84.06 278 LYS A C 1
ATOM 2289 O O . LYS A 1 278 ? -22.990 11.767 -45.980 1.00 84.06 278 LYS A O 1
ATOM 2294 N N . LEU A 1 279 ? -22.207 12.091 -48.061 1.00 84.75 279 LEU A N 1
ATOM 2295 C CA . LEU A 1 279 ? -21.296 10.946 -48.089 1.00 84.75 279 LEU A CA 1
ATOM 2296 C C . LEU A 1 279 ? -19.957 11.331 -47.453 1.00 84.75 279 LEU A C 1
ATOM 2298 O O . LEU A 1 279 ? -19.420 12.407 -47.715 1.00 84.75 279 LEU A O 1
ATOM 2302 N N . THR A 1 280 ? -19.420 10.444 -46.623 1.00 82.94 280 THR A N 1
ATOM 2303 C CA . THR A 1 280 ? -18.085 10.580 -46.028 1.00 82.94 280 THR A CA 1
ATOM 2304 C C . THR A 1 280 ? -17.160 9.512 -46.598 1.00 82.94 280 THR A C 1
ATOM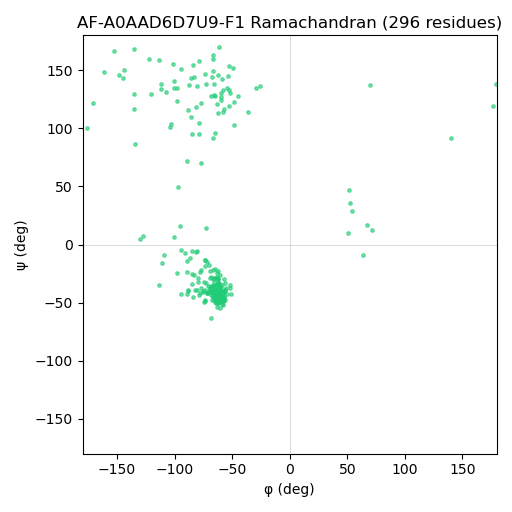 2306 O O . THR A 1 280 ? -17.577 8.375 -46.798 1.00 82.94 280 THR A O 1
ATOM 2309 N N . GLY A 1 281 ? -15.916 9.884 -46.912 1.00 75.81 281 GLY A N 1
ATOM 2310 C CA . GLY A 1 281 ? -14.988 8.994 -47.616 1.00 75.81 281 GLY A CA 1
ATOM 2311 C C . GLY A 1 281 ? -14.468 7.834 -46.760 1.00 75.81 281 GLY A C 1
ATOM 2312 O O . GLY A 1 281 ? -14.401 6.702 -47.234 1.00 75.81 281 GLY A O 1
ATOM 2313 N N . ASP A 1 282 ? -14.126 8.097 -45.497 1.00 83.25 282 ASP A N 1
ATOM 2314 C CA . ASP A 1 282 ? -13.565 7.112 -44.569 1.00 83.25 282 ASP A CA 1
ATOM 2315 C C . ASP A 1 282 ? -14.212 7.175 -43.168 1.00 83.25 282 ASP A C 1
ATOM 2317 O O . ASP A 1 282 ? -14.962 8.094 -42.831 1.00 83.25 282 ASP A O 1
ATOM 2321 N N . GLU A 1 283 ? -13.937 6.168 -42.329 1.00 85.19 283 GLU A N 1
ATOM 2322 C CA . GLU A 1 283 ? -14.513 6.055 -40.978 1.00 85.19 283 GLU A CA 1
ATOM 2323 C C . GLU A 1 283 ? -14.106 7.230 -40.067 1.00 85.19 283 GLU A C 1
ATOM 2325 O 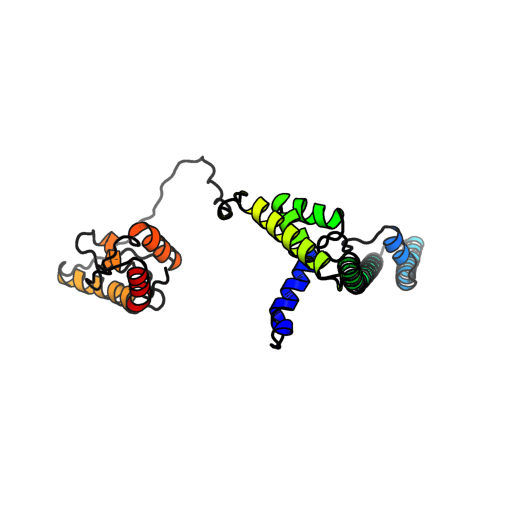O . GLU A 1 283 ? -14.874 7.671 -39.210 1.00 85.19 283 GLU A O 1
ATOM 2330 N N . MET A 1 284 ? -12.902 7.776 -40.257 1.00 86.69 284 MET A N 1
ATOM 2331 C CA . MET A 1 284 ? -12.410 8.903 -39.464 1.00 86.69 284 MET A CA 1
ATOM 2332 C C . MET A 1 284 ? -13.143 10.200 -39.817 1.00 86.69 284 MET A C 1
ATOM 2334 O O . MET A 1 284 ? -13.509 10.956 -38.912 1.00 86.69 284 MET A O 1
ATOM 2338 N N . ALA A 1 285 ? -13.412 10.446 -41.102 1.00 85.44 285 ALA A N 1
ATOM 2339 C CA . ALA A 1 285 ? -14.264 11.537 -41.558 1.00 85.44 285 ALA A CA 1
ATOM 2340 C C . ALA A 1 285 ? -15.708 11.347 -41.086 1.00 85.44 285 ALA A C 1
ATOM 2342 O O . ALA A 1 285 ? -16.335 12.324 -40.676 1.00 85.44 285 ALA A O 1
ATOM 2343 N N . TRP A 1 286 ? -16.209 10.106 -41.054 1.00 88.75 286 TRP A N 1
ATOM 2344 C CA . TRP A 1 286 ? -17.530 9.794 -40.511 1.00 88.75 286 TRP A CA 1
ATOM 2345 C C . TRP A 1 286 ? -17.641 10.171 -39.030 1.00 88.75 286 TRP A C 1
ATOM 2347 O O . TRP A 1 286 ? -18.478 10.993 -38.659 1.00 88.75 286 TRP A O 1
ATOM 2357 N N . ARG A 1 287 ? -16.727 9.677 -38.186 1.00 87.44 287 ARG A N 1
ATOM 2358 C CA . ARG A 1 287 ? -16.688 9.991 -36.744 1.00 87.44 287 ARG A CA 1
ATOM 2359 C C . ARG A 1 287 ? -16.500 11.483 -36.463 1.00 87.44 287 ARG A C 1
ATOM 2361 O O . ARG A 1 287 ? -17.065 12.019 -35.506 1.00 87.44 287 ARG A O 1
ATOM 2368 N N . ARG A 1 288 ? -15.703 12.172 -37.285 1.00 87.50 288 ARG A N 1
ATOM 2369 C CA . ARG A 1 288 ? -15.534 13.627 -37.188 1.00 87.50 288 ARG A CA 1
ATOM 2370 C C . ARG A 1 288 ? -16.841 14.344 -37.518 1.00 87.50 288 ARG A C 1
ATOM 2372 O O . ARG A 1 288 ? -17.291 15.173 -36.730 1.00 87.50 288 ARG A O 1
ATOM 2379 N N . HIS A 1 289 ? -17.491 13.962 -38.616 1.00 89.06 289 HIS A N 1
ATOM 2380 C CA . HIS A 1 289 ? -18.772 14.518 -39.034 1.00 89.06 289 HIS A CA 1
ATOM 2381 C C . HIS A 1 289 ? -19.850 14.343 -37.954 1.00 89.06 289 HIS A C 1
ATOM 2383 O O . HIS A 1 289 ? -20.518 15.322 -37.613 1.00 89.06 289 HIS A O 1
ATOM 2389 N N . THR A 1 290 ? -19.965 13.152 -37.349 1.00 88.25 290 THR A N 1
ATOM 2390 C CA . THR A 1 290 ? -20.939 12.888 -36.273 1.00 88.25 290 THR A CA 1
ATOM 2391 C C . THR A 1 290 ? -20.689 13.723 -35.021 1.00 88.25 290 THR A C 1
ATOM 2393 O O . THR A 1 290 ? -21.633 14.138 -34.347 1.00 88.25 290 THR A O 1
ATOM 2396 N N . HIS A 1 291 ? -19.422 13.989 -34.697 1.00 87.19 291 HIS A N 1
ATOM 2397 C CA . HIS A 1 291 ? -19.059 14.818 -33.554 1.00 87.19 291 HIS A CA 1
ATOM 2398 C C . HIS A 1 291 ? -19.339 16.302 -33.814 1.00 87.19 291 HIS A C 1
ATOM 2400 O O . HIS A 1 291 ? -19.968 16.959 -32.990 1.00 87.19 291 HIS A O 1
ATOM 2406 N N . GLU A 1 292 ? -18.901 16.825 -34.957 1.00 84.25 292 GLU A N 1
ATOM 2407 C CA . GLU A 1 292 ? -18.972 18.257 -35.268 1.00 84.25 292 GLU A CA 1
ATOM 2408 C C . GLU A 1 292 ? -20.390 18.713 -35.624 1.00 84.25 292 GLU A C 1
ATOM 2410 O O . GLU A 1 292 ? -20.824 19.768 -35.168 1.00 84.25 292 GLU A O 1
ATOM 2415 N N . ASN A 1 293 ? -21.135 17.908 -36.389 1.00 83.44 293 ASN A N 1
ATOM 2416 C CA . ASN A 1 293 ? -22.444 18.301 -36.924 1.00 83.44 293 ASN A CA 1
ATOM 2417 C C . ASN A 1 293 ? -23.612 17.776 -36.078 1.00 83.44 293 ASN A C 1
ATOM 2419 O O . ASN A 1 293 ? -24.683 18.376 -36.076 1.00 83.44 293 ASN A O 1
ATOM 2423 N N . HIS A 1 294 ? -23.408 16.686 -35.327 1.00 85.31 294 HIS A N 1
ATOM 2424 C CA . HIS A 1 294 ? -24.468 16.035 -34.541 1.00 85.31 294 HIS A CA 1
ATOM 2425 C C . HIS A 1 294 ? -24.114 15.828 -33.063 1.00 85.31 294 HIS A C 1
ATOM 2427 O O . HIS A 1 294 ? -24.870 15.188 -32.331 1.00 85.31 294 HIS A O 1
ATOM 2433 N N . ARG A 1 295 ? -22.975 16.371 -32.600 1.00 82.25 295 ARG A N 1
ATOM 2434 C CA . ARG A 1 295 ? -22.550 16.382 -31.184 1.00 82.25 295 ARG A CA 1
ATOM 2435 C C . ARG A 1 295 ? -22.518 14.989 -30.542 1.00 82.25 295 ARG A C 1
ATOM 2437 O O . ARG A 1 295 ? -22.673 14.838 -29.328 1.00 82.25 295 ARG A O 1
ATOM 2444 N N . LEU A 1 296 ? -22.283 13.957 -31.354 1.00 82.12 296 LEU A N 1
ATOM 2445 C CA . LEU A 1 296 ? -22.139 12.569 -30.926 1.00 82.12 296 LEU A CA 1
ATOM 2446 C C . LEU A 1 296 ? -20.660 12.192 -30.923 1.00 82.12 296 LEU A C 1
ATOM 2448 O O . LEU A 1 296 ? -20.045 11.962 -31.962 1.00 82.12 296 LEU A O 1
ATOM 2452 N N . ARG A 1 297 ? -20.079 12.135 -29.720 1.00 81.12 297 ARG A N 1
ATOM 2453 C CA . ARG A 1 297 ? -18.689 11.715 -29.510 1.00 81.12 297 ARG A CA 1
ATOM 2454 C C . ARG A 1 297 ? -18.614 10.191 -29.414 1.00 81.12 297 ARG A C 1
ATOM 2456 O O . ARG A 1 297 ? -18.856 9.623 -28.345 1.00 81.12 297 ARG A O 1
ATOM 2463 N N . ILE A 1 298 ? -18.319 9.552 -30.543 1.00 73.25 298 ILE A N 1
ATOM 2464 C CA . ILE A 1 298 ? -18.356 8.095 -30.732 1.00 73.25 298 ILE A CA 1
ATOM 2465 C C . ILE A 1 298 ? -16.977 7.458 -30.633 1.00 73.25 298 ILE A C 1
ATOM 2467 O O . ILE A 1 298 ? -15.996 7.993 -31.186 1.00 73.25 298 ILE A O 1
#

Secondary structure (DSSP, 8-state):
-HHHHTTPPP-HHHHHHHHHHHHHH-SSS--S--HHHHHHHHT-HHHHHHHHHHHHHHHHHHHT----HHHHHHHHHHHHHHHHHHHHHHHHHHHHHHHHHHHHHHHHHHHHHHHHTBSS-SHHHHHHHHHHH---HHHHHHHHHHTB----S-HHHHHHHHHHHHHHHHHHHT--PPPS----PPPPPPP-------------------TTHHHHHHHHHHHHHHHH-SS--B-HHHHH-TTS-HHHHT-B-SSHHHHHHHHHHHTSS--EETTTTEE-SSHHHHHHHHHHHH----

pLDDT: mean 79.18, std 18.12, range [26.42, 98.06]

InterPro domains:
  IPR021842 Protein of unknown function DUF3435 [PF11917] (1-172)

Foldseek 3Di:
DVCVVVVHDDPPVVVVVVLVVVCVLDPPQDPADDPVLLVVLCPDPVLVVLVCVLVVLVVVCVVVVDPDPVSVVVSVVSVVVSVVSSVVSRVVSSVVSRVVCSVPVVVVLVVQCLVCQFNCNDVVSLCSCCPPVVDDNLRSQLRRLVRGHPPDPDPVVVVVSVVSNVVSVVVCVPDDDDDDPPPDDDPDPDDDDDDDDDDDDDDDDDDDDDDPVVVVVVLVVLVCQQQPPLQRQFDQQLLLDPPDDPCSNSPGHPDSVVNLVCCVVPPLPVQAGSNVRDHHDDSVSVQVCCCPRRVRND

Solvent-accessible surface area (backbone atoms only — not comparable to full-atom values): 17627 Å² total; per-residue (Å²): 105,73,36,55,78,67,78,38,81,66,60,64,67,59,53,51,52,53,54,56,49,48,64,70,59,50,80,84,54,68,85,70,76,53,71,69,59,54,52,57,54,65,72,33,68,71,49,44,50,39,47,50,56,35,51,57,49,50,52,53,46,62,75,63,73,60,88,44,69,68,57,54,53,50,51,50,51,33,53,50,48,37,54,51,51,49,51,49,52,54,49,52,50,50,50,49,57,37,51,54,46,64,65,48,49,58,53,54,53,50,52,47,25,64,73,61,29,14,73,58,59,46,70,66,55,50,48,46,43,36,71,72,70,65,41,50,70,54,55,52,51,28,50,37,43,64,46,44,53,92,77,63,100,42,70,67,59,49,50,50,49,51,52,53,26,50,52,28,48,58,66,36,71,79,57,81,76,76,74,81,80,75,69,84,74,76,80,75,78,80,91,85,82,82,87,78,91,82,84,86,86,86,80,89,81,88,80,88,75,64,79,70,66,51,53,59,60,65,45,50,60,59,48,50,39,34,67,67,42,83,69,34,34,45,49,53,56,44,48,34,36,84,89,55,56,68,72,62,26,64,40,69,39,98,41,50,72,56,37,56,50,48,41,63,77,73,51,63,81,61,44,51,39,46,61,79,72,42,81,37,94,45,70,68,52,33,52,47,48,37,30,75,72,54,56,42,87,120

Radius of gyration: 35.33 Å; Cα contacts (8 Å, |Δi|>4): 211; chains: 1; bounding box: 95×41×97 Å

Organism: NCBI:txid3151616

Mean predicted aligned error: 18.85 Å

Sequence (298 aa):
MQSLMRGLEPDSAMMRVVTRMGRWVDTRRPRELTDDQKASVETIPELQHTIYKRDSFARKLEQSGKKSRQGLDRLEKLKRNVTNTRSRLLYDLRKRVREEFDSIQAVKDIERQLAAGTAVHNDETRKLLVSRENMLPQQVFLLEKLITWPTPRSLEKEWKRRNEAVEAVRMYCDVREGGPRRGRRPNRPSPGKDATTDRPATMASTLTPSPSLQREDALRVPEAHVQTAVKPLGCFQCFGNREESDERRMKHYSRHKHLLRHFRYTHLDDRHCNFCNKLTGDEMAWRRHTHENHRLRI